Protein AF-A0A9E2H509-F1 (afdb_monomer_lite)

Structure (mmCIF, N/CA/C/O backbone):
data_AF-A0A9E2H509-F1
#
_entry.id   AF-A0A9E2H509-F1
#
loop_
_atom_site.group_PDB
_atom_site.id
_atom_site.type_symbol
_atom_site.label_atom_id
_atom_site.label_alt_id
_atom_site.label_comp_id
_atom_site.label_asym_id
_atom_site.label_entity_id
_atom_site.label_seq_id
_atom_site.pdbx_PDB_ins_code
_atom_site.Cartn_x
_atom_site.Cartn_y
_atom_site.Cartn_z
_atom_site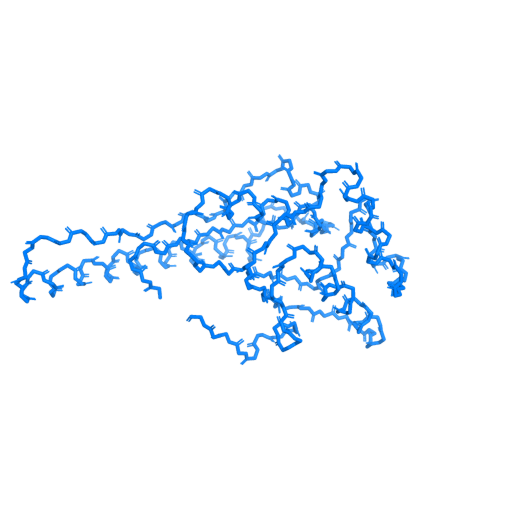.occupancy
_atom_site.B_iso_or_equiv
_atom_site.auth_seq_id
_atom_site.auth_comp_id
_atom_site.auth_asym_id
_atom_site.auth_atom_id
_atom_site.pdbx_PDB_model_num
ATOM 1 N N . MET A 1 1 ? -13.750 9.483 13.396 1.00 67.19 1 MET A N 1
ATOM 2 C CA . MET A 1 1 ? -13.335 8.273 14.132 1.00 67.19 1 MET A CA 1
ATOM 3 C C . MET A 1 1 ? -14.404 7.934 15.138 1.00 67.19 1 MET A C 1
ATOM 5 O O . MET A 1 1 ? -14.918 8.841 15.785 1.00 67.19 1 MET A O 1
ATOM 9 N N . HIS A 1 2 ? -14.763 6.662 15.217 1.00 68.19 2 HIS A N 1
ATOM 10 C CA . HIS A 1 2 ? -15.852 6.144 16.030 1.00 68.19 2 HIS A CA 1
ATOM 11 C C . HIS A 1 2 ? -15.326 5.148 17.076 1.00 68.19 2 HIS A C 1
ATOM 13 O O . HIS A 1 2 ? -14.258 4.560 16.896 1.00 68.19 2 HIS A O 1
ATOM 19 N N . PRO A 1 3 ? -16.076 4.924 18.167 1.00 70.31 3 PRO A N 1
ATOM 20 C CA . PRO A 1 3 ? -15.809 3.831 19.098 1.00 70.31 3 PRO A CA 1
ATOM 21 C C . PRO A 1 3 ? -15.630 2.487 18.375 1.00 70.31 3 PRO A C 1
ATOM 23 O O . PRO A 1 3 ? -16.463 2.117 17.547 1.00 70.31 3 PRO A O 1
ATOM 26 N N . GLY A 1 4 ? -14.570 1.745 18.702 1.00 76.38 4 GLY A N 1
ATOM 27 C CA . GLY A 1 4 ? -14.231 0.471 18.059 1.00 76.38 4 GLY A CA 1
ATOM 28 C C . GLY A 1 4 ? -13.429 0.570 16.756 1.00 76.38 4 GLY A C 1
ATOM 29 O O . GLY A 1 4 ? -13.066 -0.478 16.212 1.00 76.38 4 GLY A O 1
ATOM 30 N N . ASP A 1 5 ? -13.145 1.778 16.253 1.00 83.25 5 ASP A N 1
ATOM 31 C CA . ASP A 1 5 ? -12.182 1.962 15.162 1.00 83.25 5 ASP A CA 1
ATOM 32 C C . ASP A 1 5 ? -10.783 1.497 15.608 1.00 83.25 5 ASP A C 1
ATOM 34 O O . ASP A 1 5 ? -10.455 1.477 16.798 1.00 83.25 5 ASP A O 1
ATOM 38 N N . VAL A 1 6 ? -9.947 1.134 14.640 1.00 86.56 6 VAL A N 1
ATOM 39 C CA . VAL A 1 6 ? -8.545 0.783 14.869 1.00 86.56 6 VAL A CA 1
ATOM 40 C C . VAL A 1 6 ? -7.686 1.531 13.861 1.00 86.56 6 VAL A C 1
ATOM 42 O O . VAL A 1 6 ? -8.016 1.565 12.675 1.00 86.56 6 VAL A O 1
ATOM 45 N N . ILE A 1 7 ? -6.594 2.125 14.335 1.00 85.62 7 ILE A N 1
ATOM 46 C CA . ILE A 1 7 ? -5.542 2.695 13.499 1.00 85.62 7 ILE A CA 1
ATOM 47 C C . ILE A 1 7 ? -4.254 1.939 13.773 1.00 85.62 7 ILE A C 1
ATOM 49 O O . ILE A 1 7 ? -3.757 1.932 14.896 1.00 85.62 7 ILE A O 1
ATOM 53 N N . GLU A 1 8 ? -3.703 1.395 12.698 1.00 87.44 8 GLU A N 1
ATOM 54 C CA . GLU A 1 8 ? -2.372 0.816 12.645 1.00 87.44 8 GLU A CA 1
ATOM 55 C C . GLU A 1 8 ? -1.543 1.599 11.628 1.00 87.44 8 GLU A C 1
ATOM 57 O O . GLU A 1 8 ? -2.045 1.938 10.551 1.00 87.44 8 GLU A O 1
ATOM 62 N N . ALA A 1 9 ? -0.279 1.876 11.938 1.00 84.50 9 ALA A N 1
ATOM 63 C CA . ALA A 1 9 ? 0.650 2.440 10.960 1.00 84.50 9 ALA A CA 1
ATOM 64 C C . ALA A 1 9 ? 2.015 1.768 11.047 1.00 84.50 9 ALA A C 1
ATOM 66 O O . ALA A 1 9 ? 2.533 1.530 12.134 1.00 84.50 9 ALA A O 1
ATOM 67 N N . ALA A 1 10 ? 2.620 1.521 9.890 1.00 84.31 10 ALA A N 1
ATOM 68 C CA . ALA A 1 10 ? 3.955 0.958 9.764 1.00 84.31 10 ALA A CA 1
ATOM 69 C C . ALA A 1 10 ? 4.748 1.717 8.699 1.00 84.31 10 ALA A C 1
ATOM 71 O O . ALA A 1 10 ? 4.182 2.283 7.760 1.00 84.31 10 ALA A O 1
ATOM 72 N N . LEU A 1 11 ? 6.071 1.700 8.838 1.00 86.12 11 LEU A N 1
ATOM 73 C CA . LEU A 1 11 ? 6.982 2.246 7.841 1.00 86.12 11 LEU A CA 1
ATOM 74 C C . LEU A 1 11 ? 7.143 1.302 6.643 1.00 86.12 11 LEU A C 1
ATOM 76 O O . LEU A 1 11 ? 7.253 0.089 6.803 1.00 86.12 11 LEU A O 1
ATOM 80 N N . ILE A 1 12 ? 7.233 1.880 5.443 1.00 88.38 12 ILE A N 1
ATOM 81 C CA . ILE A 1 12 ? 7.667 1.168 4.235 1.00 88.38 12 ILE A CA 1
ATOM 82 C C . ILE A 1 12 ? 9.184 1.308 4.145 1.00 88.38 12 ILE A C 1
ATOM 84 O O . ILE A 1 12 ? 9.690 2.419 3.992 1.00 88.38 12 ILE A O 1
ATOM 88 N N . THR A 1 13 ? 9.909 0.197 4.250 1.00 87.62 13 THR A N 1
ATOM 89 C CA . THR A 1 13 ? 11.380 0.179 4.270 1.00 87.62 13 THR A CA 1
ATOM 90 C C . THR A 1 13 ? 11.930 -0.795 3.234 1.00 87.62 13 THR A C 1
ATOM 92 O O . THR A 1 13 ? 11.184 -1.460 2.511 1.00 87.62 13 THR A O 1
ATOM 95 N N . GLU A 1 14 ? 13.253 -0.928 3.180 1.00 85.12 14 GLU A N 1
ATOM 96 C CA . GLU A 1 14 ? 13.940 -1.952 2.393 1.00 85.12 14 GLU A CA 1
ATOM 97 C C . GLU A 1 14 ? 13.704 -3.393 2.897 1.00 85.12 14 GLU A C 1
ATOM 99 O O . GLU A 1 14 ? 14.200 -4.341 2.292 1.00 85.12 14 GLU A O 1
ATOM 104 N N . LYS A 1 15 ? 13.016 -3.557 4.036 1.00 83.56 15 LYS A N 1
ATOM 105 C CA . LYS A 1 15 ? 12.807 -4.826 4.748 1.00 83.56 15 LYS A CA 1
ATOM 106 C C . LYS A 1 15 ? 11.451 -4.870 5.468 1.00 83.56 15 LYS A C 1
ATOM 108 O O . LYS A 1 15 ? 11.338 -5.470 6.541 1.00 83.56 15 LYS A O 1
ATOM 113 N N . SER A 1 16 ? 10.418 -4.266 4.874 1.00 80.56 16 SER A N 1
ATOM 114 C CA . SER A 1 16 ? 9.089 -4.084 5.487 1.00 80.56 16 SER A CA 1
ATOM 115 C C . SER A 1 16 ? 8.514 -5.360 6.124 1.00 80.56 16 SER A C 1
ATOM 117 O O . SER A 1 16 ? 7.874 -5.298 7.168 1.00 80.56 16 SER A O 1
ATOM 119 N N . LEU A 1 17 ? 8.766 -6.536 5.533 1.00 78.88 17 LEU A N 1
ATOM 120 C CA . LEU A 1 17 ? 8.256 -7.813 6.047 1.00 78.88 17 LEU A CA 1
ATOM 121 C C . LEU A 1 17 ? 8.982 -8.320 7.305 1.00 78.88 17 LEU A C 1
ATOM 123 O O . LEU A 1 17 ? 8.355 -8.947 8.160 1.00 78.88 17 LEU A O 1
ATOM 127 N N . SER A 1 18 ? 10.302 -8.120 7.389 1.00 78.19 18 SER A N 1
ATOM 128 C CA . SER A 1 18 ? 11.142 -8.647 8.477 1.00 78.19 18 SER A CA 1
ATOM 129 C C . SER A 1 18 ? 11.339 -7.658 9.620 1.00 78.19 18 SER A C 1
ATOM 131 O O . SER A 1 18 ? 11.631 -8.072 10.736 1.00 78.19 18 SER A O 1
ATOM 133 N N . GLU A 1 19 ? 11.190 -6.365 9.346 1.00 70.88 19 GLU A N 1
ATOM 134 C CA . GLU A 1 19 ? 11.340 -5.281 10.320 1.00 70.88 19 GLU A CA 1
ATOM 135 C C . GLU A 1 19 ? 9.975 -4.739 10.752 1.00 70.88 19 GLU A C 1
ATOM 137 O O . GLU A 1 19 ? 9.834 -3.535 10.936 1.00 70.88 19 GLU A O 1
ATOM 142 N N . LEU A 1 20 ? 8.957 -5.604 10.858 1.00 66.25 20 LEU A N 1
ATOM 143 C CA . LEU A 1 20 ? 7.605 -5.186 11.219 1.00 66.25 20 LEU A CA 1
ATOM 144 C C . LEU A 1 20 ? 7.620 -4.415 12.547 1.00 66.25 20 LEU A C 1
ATOM 146 O O . LEU A 1 20 ? 7.684 -5.007 13.621 1.00 66.25 20 LEU A O 1
ATOM 150 N N . GLU A 1 21 ? 7.536 -3.094 12.443 1.00 68.50 21 GLU A N 1
ATOM 151 C CA . GLU A 1 21 ? 7.448 -2.167 13.560 1.00 68.50 21 GLU A CA 1
ATOM 152 C C . GLU A 1 21 ? 6.177 -1.346 13.345 1.00 68.50 21 GLU A C 1
ATOM 154 O O . GLU A 1 21 ? 6.150 -0.387 12.563 1.00 68.50 21 GLU A O 1
ATOM 159 N N . LEU A 1 22 ? 5.090 -1.784 13.991 1.00 70.62 22 LEU A N 1
ATOM 160 C CA . LEU A 1 22 ? 3.867 -0.997 14.075 1.00 70.62 22 LEU A CA 1
ATOM 161 C C . LEU A 1 22 ? 4.212 0.244 14.892 1.00 70.62 22 LEU A C 1
ATOM 163 O O . LEU A 1 22 ? 4.443 0.199 16.096 1.00 70.62 22 LEU A O 1
ATOM 167 N N . SER A 1 23 ? 4.359 1.359 14.189 1.00 63.00 23 SER A N 1
ATOM 168 C CA . SER A 1 23 ? 4.719 2.638 14.787 1.00 63.00 23 SER A CA 1
ATOM 169 C C . SER A 1 23 ? 3.539 3.193 15.580 1.00 63.00 23 SER A C 1
ATOM 171 O O . SER A 1 23 ? 3.717 3.863 16.593 1.00 63.00 23 SER A O 1
ATOM 173 N N . ILE A 1 24 ? 2.325 2.893 15.124 1.00 66.94 24 ILE A N 1
ATOM 174 C CA . ILE A 1 24 ? 1.074 3.318 15.730 1.00 66.94 24 ILE A CA 1
ATOM 175 C C . ILE A 1 24 ? 0.208 2.084 15.913 1.00 66.94 24 ILE A C 1
ATOM 177 O O . ILE A 1 24 ? -0.078 1.428 14.920 1.00 66.94 24 ILE A O 1
ATOM 181 N N . GLU A 1 25 ? -0.265 1.874 17.138 1.00 73.81 25 GLU A N 1
ATOM 182 C CA . GLU A 1 25 ? -1.316 0.915 17.480 1.00 73.81 25 GLU A CA 1
ATOM 183 C C . GLU A 1 25 ? -2.369 1.662 18.314 1.00 73.81 25 GLU A C 1
ATOM 185 O O . GLU A 1 25 ? -2.106 2.137 19.430 1.00 73.81 25 GLU A O 1
ATOM 190 N N . CYS A 1 26 ? -3.564 1.853 17.763 1.00 71.69 26 CYS A N 1
ATOM 191 C CA . CYS A 1 26 ? -4.632 2.572 18.445 1.00 71.69 26 CYS A CA 1
ATOM 192 C C . CYS A 1 26 ? -5.979 1.897 18.220 1.00 71.69 26 CYS A C 1
ATOM 194 O O . CYS A 1 26 ? -6.562 2.021 17.151 1.00 71.69 26 CYS A O 1
ATOM 196 N N . GLU A 1 27 ? -6.515 1.269 19.264 1.00 75.56 27 GLU A N 1
ATOM 197 C CA . GLU A 1 27 ? -7.889 0.770 19.299 1.00 75.56 27 GLU A CA 1
ATOM 198 C C . GLU A 1 27 ? -8.775 1.719 20.117 1.00 75.56 27 GLU A C 1
ATOM 200 O O . GLU A 1 27 ? -8.468 2.063 21.266 1.00 75.56 27 GLU A O 1
ATOM 205 N N . PHE A 1 28 ? -9.880 2.160 19.519 1.00 71.69 28 PHE A N 1
ATOM 206 C CA . PHE A 1 28 ? -10.867 3.000 20.187 1.00 71.69 28 PHE A CA 1
ATOM 207 C C . PHE A 1 28 ? -11.806 2.132 21.036 1.00 71.69 28 PHE A C 1
ATOM 209 O O . PHE A 1 28 ? -12.312 1.119 20.553 1.00 71.69 28 PHE A O 1
ATOM 216 N N . PRO A 1 29 ? -12.101 2.515 22.291 1.00 67.56 29 PRO A N 1
ATOM 217 C CA . PRO A 1 29 ? -12.905 1.690 23.188 1.00 67.56 29 PRO A CA 1
ATOM 218 C C . PRO A 1 29 ? -14.319 1.473 22.634 1.00 67.56 29 PRO A C 1
ATOM 220 O O . PRO A 1 29 ? -14.965 2.412 22.177 1.00 67.56 29 PRO A O 1
ATOM 223 N N . VAL A 1 30 ? -14.825 0.237 22.708 1.00 67.31 30 VAL A N 1
ATOM 224 C CA . VAL A 1 30 ? -16.201 -0.096 22.304 1.00 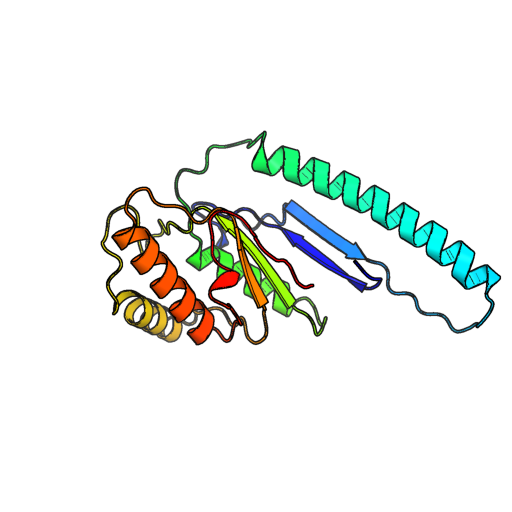67.31 30 VAL A CA 1
ATOM 225 C C . VAL A 1 30 ? -17.171 0.217 23.440 1.00 67.31 30 VAL A C 1
ATOM 227 O O . VAL A 1 30 ? -17.049 -0.315 24.546 1.00 67.31 30 VAL A O 1
ATOM 230 N N . ILE A 1 31 ? -18.189 1.025 23.152 1.00 61.69 31 ILE A N 1
ATOM 231 C CA . ILE A 1 31 ? -19.252 1.339 24.110 1.00 61.69 31 ILE A CA 1
ATOM 232 C C . ILE A 1 31 ? -20.228 0.163 24.174 1.00 61.69 31 ILE A C 1
ATOM 234 O O . ILE A 1 31 ? -20.932 -0.126 23.210 1.00 61.69 31 ILE A O 1
ATOM 238 N N . LYS A 1 32 ? -20.291 -0.520 25.319 1.00 57.12 32 LYS A N 1
ATOM 239 C CA . LYS A 1 32 ? -21.304 -1.548 25.602 1.00 57.12 32 LYS A CA 1
ATOM 240 C C . LYS A 1 32 ? -22.281 -1.004 26.643 1.00 57.12 32 LYS A C 1
ATOM 242 O O . LYS A 1 32 ? -22.101 -1.248 27.832 1.00 57.12 32 LYS A O 1
ATOM 247 N N . THR A 1 33 ? -23.293 -0.240 26.242 1.00 56.62 33 THR A N 1
ATOM 248 C CA . THR A 1 33 ? -24.320 0.229 27.188 1.00 56.62 33 THR A CA 1
ATOM 249 C C . THR A 1 33 ? -25.451 -0.791 27.341 1.00 56.62 33 THR A C 1
ATOM 251 O O . THR A 1 33 ? -25.933 -1.372 26.372 1.00 56.62 33 THR A O 1
ATOM 254 N N . LYS A 1 34 ? -25.881 -1.007 28.593 1.00 53.62 34 LYS A N 1
ATOM 255 C CA . LYS A 1 34 ? -27.141 -1.686 28.962 1.00 53.62 34 LYS A CA 1
ATOM 256 C C . LYS A 1 34 ? -28.177 -0.727 29.573 1.00 53.62 34 LYS A C 1
ATOM 258 O O . LYS A 1 34 ? -29.255 -1.166 29.954 1.00 53.62 34 LYS A O 1
ATOM 263 N N . THR A 1 35 ? -27.871 0.563 29.686 1.00 53.03 35 THR A N 1
ATOM 264 C CA . THR A 1 35 ? -28.697 1.539 30.411 1.00 53.03 35 THR A CA 1
ATOM 265 C C . THR A 1 35 ? -28.800 2.844 29.629 1.00 53.03 35 THR A C 1
ATOM 267 O O . THR A 1 35 ? -27.819 3.575 29.521 1.00 53.03 35 THR A O 1
ATOM 270 N N . ASN A 1 36 ? -30.000 3.117 29.109 1.00 52.00 36 ASN A N 1
ATOM 271 C CA . ASN A 1 36 ? -30.384 4.358 28.433 1.00 52.00 36 ASN A CA 1
ATOM 272 C C . ASN A 1 36 ? -30.593 5.471 29.466 1.00 52.00 36 ASN A C 1
ATOM 274 O O . ASN A 1 36 ? -31.701 5.665 29.964 1.00 52.00 36 ASN A O 1
ATOM 278 N N . THR A 1 37 ? -29.540 6.196 29.832 1.00 60.97 37 THR A N 1
ATOM 279 C CA . THR A 1 37 ? -29.701 7.476 30.536 1.00 60.97 37 THR A CA 1
ATOM 280 C C . THR A 1 37 ? -28.870 8.533 29.822 1.00 60.97 37 THR A C 1
ATOM 282 O O . THR A 1 37 ? -27.650 8.409 29.755 1.00 60.97 37 THR A O 1
ATOM 285 N N . GLU A 1 38 ? -29.513 9.592 29.323 1.00 63.78 38 GLU A N 1
ATOM 286 C CA . GLU A 1 38 ? -28.874 10.675 28.548 1.00 63.78 38 GLU A CA 1
ATOM 287 C C . GLU A 1 38 ? -27.668 11.306 29.272 1.00 63.78 38 GLU A C 1
ATOM 289 O O . GLU A 1 38 ? -26.665 11.669 28.659 1.00 63.78 38 GLU A O 1
ATOM 294 N N . LEU A 1 39 ? -27.721 11.391 30.606 1.00 61.88 39 LEU A N 1
ATOM 295 C CA . LEU A 1 39 ? -26.613 11.869 31.444 1.00 61.88 39 LEU A CA 1
ATOM 296 C C . LEU A 1 39 ? -25.384 10.950 31.396 1.00 61.88 39 LEU A C 1
ATOM 298 O O . LEU A 1 39 ? -24.255 11.440 31.421 1.00 61.88 39 LEU A O 1
ATOM 302 N N . PHE A 1 40 ? -25.590 9.633 31.318 1.00 62.81 40 PHE A N 1
ATOM 303 C CA . PHE A 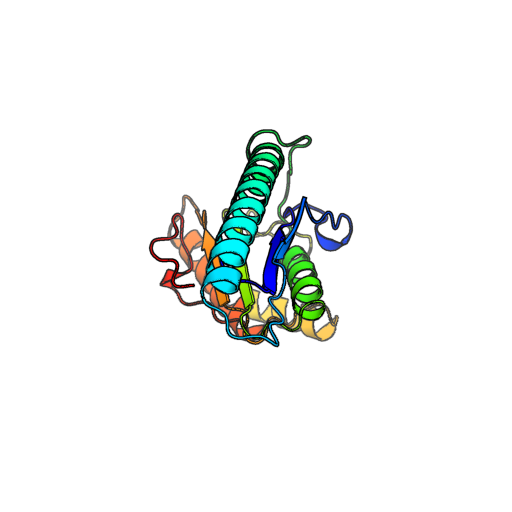1 40 ? -24.507 8.662 31.159 1.00 62.81 40 PHE A CA 1
ATOM 304 C C . PHE A 1 40 ? -23.896 8.752 29.761 1.00 62.81 40 PHE A C 1
ATOM 306 O O . PHE A 1 40 ? -22.674 8.762 29.636 1.00 62.81 40 PHE A O 1
ATOM 313 N N . GLU A 1 41 ? -24.729 8.889 28.729 1.00 64.44 41 GLU A N 1
ATOM 314 C CA . GLU A 1 41 ? -24.276 9.040 27.343 1.00 64.44 41 GLU A CA 1
ATOM 315 C C . GLU A 1 41 ? -23.427 10.301 27.156 1.00 64.44 41 GLU A C 1
ATOM 317 O O . GLU A 1 41 ? -22.355 10.237 26.554 1.00 64.44 41 GLU A O 1
ATOM 322 N N . LYS A 1 42 ? -23.842 11.432 27.744 1.00 70.69 42 LYS A N 1
ATOM 323 C CA . LYS A 1 42 ? -23.085 12.689 27.676 1.00 70.69 42 LYS A CA 1
ATOM 324 C C . LYS A 1 42 ? -21.721 12.588 28.363 1.00 70.69 42 LYS A C 1
ATOM 326 O O . LYS A 1 42 ? -20.706 12.936 27.765 1.00 70.69 42 LYS A O 1
ATOM 331 N N . LYS A 1 43 ? -21.680 12.064 29.592 1.00 67.38 43 LYS A N 1
ATOM 332 C CA . LYS A 1 43 ? -20.435 11.933 30.370 1.00 67.38 43 LYS A CA 1
ATOM 333 C C . LYS A 1 43 ? -19.462 10.932 29.735 1.00 67.38 43 LYS A C 1
ATOM 335 O O . LYS A 1 43 ? -18.249 11.121 29.783 1.00 67.38 43 LYS A O 1
ATOM 340 N N . PHE A 1 44 ? -19.996 9.882 29.110 1.00 64.75 44 PHE A N 1
ATOM 341 C CA . PHE A 1 44 ? -19.208 8.899 28.372 1.00 64.75 44 PHE A CA 1
ATOM 342 C C . PHE A 1 44 ? -18.650 9.481 27.069 1.00 64.75 44 PHE A C 1
ATOM 344 O O . PHE A 1 44 ? -17.493 9.230 26.733 1.00 64.75 44 PHE A O 1
ATOM 351 N N . LYS A 1 45 ? -19.444 10.283 26.351 1.00 67.88 45 LYS A N 1
ATOM 352 C CA . LYS A 1 45 ? -18.989 11.002 25.158 1.00 67.88 45 LYS A CA 1
ATOM 353 C C . LYS A 1 45 ? -17.840 11.951 25.493 1.00 67.88 45 LYS A C 1
ATOM 355 O O . LYS A 1 45 ? -16.808 11.879 24.847 1.00 67.88 45 LYS A O 1
ATOM 360 N N . GLU A 1 46 ? -17.957 12.723 26.572 1.00 72.44 46 GLU A N 1
ATOM 361 C CA . GLU A 1 46 ? -16.884 13.608 27.052 1.00 72.44 46 GLU A CA 1
ATOM 362 C C . GLU A 1 46 ? -15.595 12.836 27.407 1.00 72.44 46 GLU A C 1
ATOM 364 O O . GLU A 1 46 ? -14.499 13.247 27.022 1.00 72.44 46 GLU A O 1
ATOM 369 N N . GLN A 1 47 ? -15.702 11.685 28.086 1.00 67.81 47 GLN A N 1
ATOM 370 C CA . GLN A 1 47 ? -14.542 10.820 28.350 1.00 67.81 47 GLN A CA 1
ATOM 371 C C . GLN A 1 47 ? -13.949 10.220 27.069 1.00 67.81 47 GLN A C 1
ATOM 373 O O . GLN A 1 47 ? -12.729 10.145 26.936 1.00 67.81 47 GLN A O 1
ATOM 378 N N . SER A 1 48 ? -14.794 9.810 26.124 1.00 63.84 48 SER A N 1
ATOM 379 C CA . SER A 1 48 ? -14.358 9.239 24.846 1.00 63.84 48 SER A CA 1
ATOM 380 C C . SER A 1 48 ? -13.662 10.278 23.977 1.00 63.84 48 SER A C 1
ATOM 382 O O . SER A 1 48 ? -12.612 9.981 23.419 1.00 63.84 48 SER A O 1
ATOM 384 N N . ASP A 1 49 ? -14.192 11.500 23.923 1.00 71.06 49 ASP A N 1
ATOM 385 C CA . ASP A 1 49 ? -13.601 12.632 23.207 1.00 71.06 49 ASP A CA 1
ATOM 386 C C . ASP A 1 49 ? -12.252 13.026 23.834 1.00 71.06 49 ASP A C 1
ATOM 388 O O . ASP A 1 49 ? -11.287 13.313 23.127 1.00 71.06 49 ASP A O 1
ATOM 392 N N . SER A 1 50 ? -12.134 12.966 25.166 1.00 72.56 50 SER A N 1
ATOM 393 C CA . SER A 1 50 ? -10.859 13.187 25.858 1.00 72.56 50 SER A CA 1
ATOM 394 C C . SER A 1 50 ? -9.823 12.102 25.535 1.00 72.56 50 SER A C 1
ATOM 396 O O . SER A 1 50 ? -8.678 12.435 25.225 1.00 72.56 50 SER A O 1
ATOM 398 N N . ILE A 1 51 ? -10.213 10.821 25.549 1.00 69.62 51 ILE A N 1
ATOM 399 C CA . ILE A 1 51 ? -9.336 9.704 25.156 1.00 69.62 51 ILE A CA 1
ATOM 400 C C . ILE A 1 51 ? -8.939 9.827 23.679 1.00 69.62 51 ILE A C 1
ATOM 402 O O . ILE A 1 51 ? -7.773 9.623 23.342 1.00 69.62 51 ILE A O 1
ATOM 406 N N . LEU A 1 52 ? -9.888 10.190 22.812 1.00 68.69 52 LEU A N 1
ATOM 407 C CA . LEU A 1 52 ? -9.669 10.428 21.388 1.00 68.69 52 LEU A CA 1
ATOM 408 C C . LEU A 1 52 ? -8.618 11.519 21.171 1.00 68.69 52 LEU A C 1
ATOM 410 O O . LEU A 1 52 ? -7.676 11.286 20.422 1.00 68.69 52 LEU A O 1
ATOM 414 N N . ASN A 1 53 ? -8.725 12.656 21.861 1.00 73.44 53 ASN A N 1
ATOM 415 C CA . ASN A 1 53 ? -7.755 13.747 21.741 1.00 73.44 53 ASN A CA 1
ATOM 416 C C . ASN A 1 53 ? -6.352 13.330 22.208 1.00 73.44 53 ASN A C 1
ATOM 418 O O . ASN A 1 53 ? -5.388 13.534 21.480 1.00 73.44 53 ASN A O 1
ATOM 422 N N . ILE A 1 54 ? -6.234 12.646 23.355 1.00 74.25 54 ILE A N 1
ATOM 423 C CA . ILE A 1 54 ? -4.939 12.138 23.852 1.00 74.25 54 ILE A CA 1
ATOM 424 C C . ILE A 1 54 ? -4.309 11.158 22.851 1.00 74.25 54 ILE A C 1
ATOM 426 O O . ILE A 1 54 ? -3.094 11.169 22.620 1.00 74.25 54 ILE A O 1
ATOM 430 N N . LYS A 1 55 ? -5.129 10.289 22.251 1.00 70.19 55 LYS A N 1
ATOM 431 C CA . LYS A 1 55 ? -4.667 9.345 21.233 1.00 70.19 55 LYS A CA 1
ATOM 432 C C . LYS A 1 55 ? -4.268 10.065 19.948 1.00 70.19 55 LYS A C 1
ATOM 434 O O . LYS A 1 55 ? -3.213 9.736 19.424 1.00 70.19 55 LYS A O 1
ATOM 439 N N . ILE A 1 56 ? -5.020 11.067 19.488 1.00 73.25 56 ILE A N 1
ATOM 440 C CA . ILE A 1 56 ? -4.642 11.918 18.345 1.00 73.25 56 ILE A CA 1
ATOM 441 C C . ILE A 1 56 ? -3.299 12.608 18.596 1.00 73.25 56 ILE A C 1
ATOM 443 O O . ILE A 1 56 ? -2.427 12.548 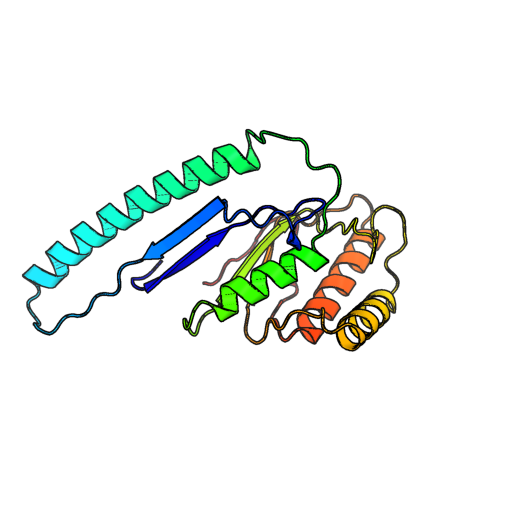17.735 1.00 73.25 56 ILE A O 1
ATOM 447 N N . ASP A 1 57 ? -3.080 13.184 19.775 1.00 77.94 57 ASP A N 1
ATOM 448 C CA . ASP A 1 57 ? -1.801 13.823 20.104 1.00 77.94 57 ASP A CA 1
ATOM 449 C C . ASP A 1 57 ? -0.647 12.811 20.077 1.00 77.94 57 ASP A C 1
ATOM 451 O O . ASP A 1 57 ? 0.425 13.080 19.533 1.00 77.94 57 ASP A O 1
ATOM 455 N N . SER A 1 58 ? -0.886 11.599 20.588 1.00 71.75 58 SER A N 1
ATOM 456 C CA . SER A 1 58 ? 0.085 10.500 20.522 1.00 71.75 58 SER A CA 1
ATOM 457 C C . SER A 1 58 ? 0.372 10.079 19.073 1.00 71.75 58 SER A C 1
ATOM 459 O O . SER A 1 58 ? 1.532 9.873 18.717 1.00 71.75 58 SER A O 1
ATOM 461 N N . LEU A 1 59 ? -0.660 10.003 18.222 1.00 71.69 59 LEU A N 1
ATOM 462 C CA . LEU A 1 59 ? -0.524 9.733 16.786 1.00 71.69 59 LEU A CA 1
ATOM 463 C C . LEU A 1 59 ? 0.328 10.800 16.100 1.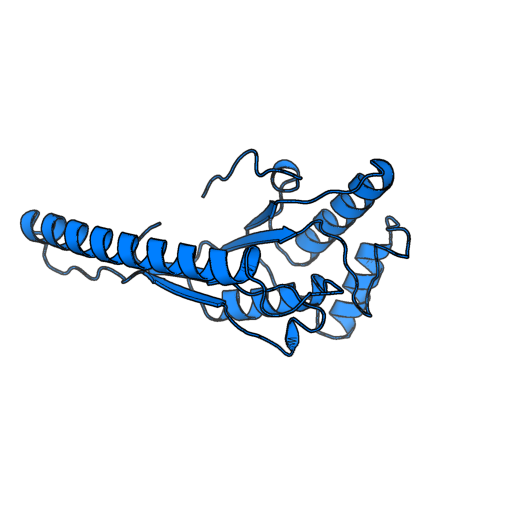00 71.69 59 LEU A C 1
ATOM 465 O O . LEU A 1 59 ? 1.204 10.459 15.309 1.00 71.69 59 LEU A O 1
ATOM 469 N N . LEU A 1 60 ? 0.102 12.077 16.418 1.00 76.19 60 LEU A N 1
ATOM 470 C CA . LEU A 1 60 ? 0.859 13.194 15.856 1.00 76.19 60 LEU A CA 1
ATOM 471 C C . LEU A 1 60 ? 2.331 13.147 16.270 1.00 76.19 60 LEU A C 1
ATOM 473 O O . LEU A 1 60 ? 3.197 13.369 15.429 1.00 76.19 60 LEU A O 1
ATOM 477 N N . ILE A 1 61 ? 2.629 12.807 17.527 1.00 76.56 61 ILE A N 1
ATOM 478 C CA . ILE A 1 61 ? 4.011 12.645 18.006 1.00 76.56 61 ILE A CA 1
ATOM 479 C C . ILE A 1 61 ? 4.711 11.509 17.260 1.00 76.56 61 ILE A C 1
ATOM 481 O O . ILE A 1 61 ? 5.853 11.669 16.819 1.00 76.56 61 ILE A O 1
ATOM 485 N N . VAL A 1 62 ? 4.039 10.366 17.099 1.00 69.50 62 VAL A N 1
ATOM 486 C CA . VAL A 1 62 ? 4.617 9.249 16.353 1.00 69.50 62 VAL A CA 1
ATOM 487 C C . VAL A 1 62 ? 4.826 9.639 14.897 1.00 69.50 62 VAL A C 1
ATOM 489 O O . VAL A 1 62 ? 5.938 9.485 14.397 1.00 69.50 62 VAL A O 1
ATOM 492 N N . ALA A 1 63 ? 3.807 10.194 14.240 1.00 71.12 63 ALA A N 1
ATOM 493 C CA . ALA A 1 63 ? 3.907 10.660 12.864 1.00 71.12 63 ALA A CA 1
ATOM 494 C C . ALA A 1 63 ? 5.061 11.661 12.696 1.00 71.12 63 ALA A C 1
ATOM 496 O O . ALA A 1 63 ? 5.834 11.529 11.752 1.00 71.12 63 ALA A O 1
ATOM 497 N N . ASP A 1 64 ? 5.253 12.591 13.639 1.00 75.75 64 ASP A N 1
ATOM 498 C CA . ASP A 1 64 ? 6.376 13.535 13.621 1.00 75.75 64 ASP A CA 1
ATOM 499 C C . ASP A 1 64 ? 7.730 12.825 13.736 1.00 75.75 64 ASP A C 1
ATOM 501 O O . ASP A 1 64 ? 8.657 13.079 12.961 1.00 75.75 64 ASP A O 1
ATOM 505 N N . SER A 1 65 ? 7.836 11.873 14.665 1.00 70.12 65 SER A N 1
ATOM 506 C CA . SER A 1 65 ? 9.064 11.102 14.877 1.00 70.12 65 SER A CA 1
ATOM 507 C C . SER A 1 65 ? 9.426 10.214 13.681 1.00 70.12 65 SER A C 1
ATOM 509 O O . SER A 1 65 ? 10.602 10.028 13.373 1.00 70.12 65 SER A O 1
ATOM 511 N N . VAL A 1 66 ? 8.414 9.698 12.986 1.00 68.50 66 VAL A N 1
ATOM 512 C CA . VAL A 1 66 ? 8.551 8.762 11.872 1.00 68.50 66 VAL A CA 1
ATOM 513 C C . VAL A 1 66 ? 8.815 9.504 10.560 1.00 68.50 66 VAL A C 1
ATOM 515 O O . VAL A 1 66 ? 9.716 9.120 9.816 1.00 68.50 66 VAL A O 1
ATOM 518 N N . LEU A 1 67 ? 8.065 10.576 10.284 1.00 68.19 67 LEU A N 1
ATOM 519 C CA . LEU A 1 67 ? 8.114 11.302 9.011 1.00 68.19 67 LEU A CA 1
ATOM 520 C C . LEU A 1 67 ? 9.180 12.402 8.990 1.00 68.19 67 LEU A C 1
ATOM 522 O O . LEU A 1 67 ? 9.866 12.564 7.982 1.00 68.19 67 LEU A O 1
ATOM 526 N N . PHE A 1 68 ? 9.331 13.160 10.081 1.00 69.44 68 PHE A N 1
ATOM 527 C CA . PHE A 1 68 ? 10.172 14.365 10.100 1.00 69.44 68 PHE A CA 1
ATOM 528 C C . PHE A 1 68 ? 11.483 14.192 10.872 1.00 69.44 68 PHE A C 1
ATOM 530 O O . PHE A 1 68 ? 12.440 14.925 10.616 1.00 69.44 68 PHE A O 1
ATOM 537 N N . LYS A 1 69 ? 11.571 13.209 11.779 1.00 71.44 69 LYS A N 1
ATOM 538 C CA . LYS A 1 69 ? 12.800 12.891 12.536 1.00 71.44 69 LYS A CA 1
ATOM 539 C C . LYS A 1 69 ? 13.251 11.434 12.358 1.00 71.44 69 LYS A C 1
ATOM 541 O O . LYS A 1 69 ? 13.521 10.756 13.355 1.00 71.44 69 LYS A O 1
ATOM 546 N N . PRO A 1 70 ? 13.369 10.932 11.115 1.00 68.50 70 PRO A N 1
ATOM 547 C CA . PRO A 1 70 ? 13.677 9.529 10.900 1.00 68.50 70 PRO A CA 1
ATOM 548 C C . PRO A 1 70 ? 15.046 9.181 11.501 1.00 68.50 70 PRO A C 1
ATOM 550 O O . PRO A 1 70 ? 16.070 9.771 11.154 1.00 68.50 70 PRO A O 1
ATOM 553 N N . LYS A 1 71 ? 15.075 8.185 12.399 1.00 69.75 71 LYS A N 1
ATOM 554 C CA . LYS A 1 71 ? 16.311 7.703 13.052 1.00 69.75 71 LYS A CA 1
ATOM 555 C C . LYS A 1 71 ? 17.315 7.101 12.064 1.00 69.75 71 LYS A C 1
ATOM 557 O O . LYS A 1 71 ? 18.499 6.998 12.375 1.00 69.75 71 LYS A O 1
ATOM 562 N N . ARG A 1 72 ? 16.845 6.683 10.885 1.00 74.81 72 ARG A N 1
ATOM 563 C CA . ARG A 1 72 ? 17.662 6.159 9.787 1.00 74.81 72 ARG A CA 1
ATOM 564 C C . ARG A 1 72 ? 17.127 6.632 8.444 1.00 74.81 72 ARG A C 1
ATOM 566 O O . ARG A 1 72 ? 15.932 6.861 8.289 1.00 74.81 72 ARG A O 1
ATOM 573 N N . LYS A 1 73 ? 18.011 6.706 7.453 1.00 74.75 73 LYS A N 1
ATOM 574 C CA . LYS A 1 73 ? 17.630 6.969 6.067 1.00 74.75 73 LYS A CA 1
ATOM 575 C C . LYS A 1 73 ? 17.179 5.667 5.403 1.00 74.75 73 LYS A C 1
ATOM 577 O O . LYS A 1 73 ? 17.981 4.745 5.284 1.00 74.75 73 LYS A O 1
ATOM 582 N N . ILE A 1 74 ? 15.930 5.619 4.952 1.00 77.56 74 ILE A N 1
ATOM 583 C CA . ILE A 1 74 ? 15.407 4.533 4.115 1.00 77.56 74 ILE A CA 1
ATOM 584 C C . ILE A 1 74 ? 15.912 4.780 2.692 1.00 77.56 74 ILE A C 1
ATOM 586 O O . ILE A 1 74 ? 15.712 5.860 2.136 1.00 77.56 74 ILE A O 1
ATOM 590 N N . LEU A 1 75 ? 16.653 3.819 2.140 1.00 78.81 75 LEU A N 1
ATOM 591 C CA . LEU A 1 75 ? 17.309 3.971 0.833 1.00 78.81 75 LEU A CA 1
ATOM 592 C C . LEU A 1 75 ? 16.530 3.331 -0.314 1.00 78.81 75 LEU A C 1
ATOM 594 O O . LEU A 1 75 ? 16.834 3.628 -1.466 1.00 78.81 75 LEU A O 1
ATOM 598 N N . ARG A 1 76 ? 15.606 2.419 -0.000 1.00 85.44 76 ARG A N 1
ATOM 599 C CA . ARG A 1 76 ? 14.756 1.705 -0.956 1.00 85.44 76 ARG A CA 1
ATOM 600 C C . ARG A 1 76 ? 13.409 1.420 -0.317 1.00 85.44 76 ARG A C 1
ATOM 602 O O . ARG A 1 76 ? 13.336 1.164 0.882 1.00 85.44 76 ARG A O 1
ATOM 609 N N . THR A 1 77 ? 12.373 1.417 -1.134 1.00 88.50 77 THR A N 1
ATOM 610 C CA . THR A 1 77 ? 10.986 1.203 -0.729 1.00 88.50 77 THR A CA 1
ATOM 611 C C . THR A 1 77 ? 10.489 -0.136 -1.261 1.00 88.50 77 THR A C 1
ATOM 613 O O . THR A 1 77 ? 10.296 -0.304 -2.464 1.00 88.50 77 THR A O 1
ATOM 616 N N . GLU A 1 78 ? 10.273 -1.105 -0.369 1.00 92.81 78 GLU A N 1
ATOM 617 C CA . GLU A 1 78 ? 9.564 -2.342 -0.708 1.00 92.81 78 GLU A CA 1
ATOM 618 C C . GLU A 1 78 ? 8.077 -2.214 -0.343 1.00 92.81 78 GLU A C 1
ATOM 620 O O . GLU A 1 78 ? 7.629 -2.627 0.733 1.00 92.81 78 GLU A O 1
ATOM 625 N N . ILE A 1 79 ? 7.302 -1.611 -1.244 1.00 95.19 79 ILE A N 1
ATOM 626 C CA . ILE A 1 79 ? 5.850 -1.439 -1.122 1.00 95.19 79 ILE A CA 1
ATOM 627 C C . ILE A 1 79 ? 5.162 -2.800 -1.279 1.00 95.19 79 ILE A C 1
ATOM 629 O O . ILE A 1 79 ? 4.254 -3.129 -0.524 1.00 95.19 79 ILE A O 1
ATOM 633 N N . LEU A 1 80 ? 5.618 -3.654 -2.203 1.00 94.88 80 LEU A N 1
ATOM 634 C CA . LEU A 1 80 ? 5.018 -4.984 -2.390 1.00 94.88 80 LEU A CA 1
ATOM 635 C C . LEU A 1 80 ? 5.044 -5.830 -1.104 1.00 94.88 80 LEU A C 1
ATOM 637 O O . LEU A 1 80 ? 4.068 -6.518 -0.798 1.00 94.88 80 LEU A O 1
ATOM 641 N N . SER A 1 81 ? 6.141 -5.775 -0.341 1.00 92.19 81 SER A N 1
ATOM 642 C CA . SER A 1 81 ? 6.269 -6.525 0.912 1.00 92.19 81 SER A CA 1
ATOM 643 C C . SER A 1 81 ? 5.528 -5.854 2.076 1.00 92.19 81 SER A C 1
ATOM 645 O O . SER A 1 81 ? 4.992 -6.557 2.935 1.00 92.19 81 SER A O 1
ATOM 647 N N . SER A 1 82 ? 5.384 -4.522 2.079 1.00 93.19 82 SER A N 1
ATOM 648 C CA . SER A 1 82 ? 4.554 -3.819 3.070 1.00 93.19 82 SER A CA 1
ATOM 649 C C . SER A 1 82 ? 3.056 -4.117 2.912 1.00 93.19 82 SER A C 1
ATOM 651 O O . SER A 1 82 ? 2.320 -4.144 3.897 1.00 93.19 82 SER A O 1
ATOM 653 N N . LEU A 1 83 ? 2.587 -4.456 1.708 1.00 95.62 83 LEU A N 1
ATOM 654 C CA . LEU A 1 83 ? 1.196 -4.880 1.508 1.00 95.62 83 LEU A CA 1
ATOM 655 C C . LEU A 1 83 ? 0.877 -6.238 2.159 1.00 95.62 83 LEU A C 1
ATOM 657 O O . LEU A 1 83 ? -0.256 -6.460 2.582 1.00 95.62 83 LEU A O 1
ATOM 661 N N . GLN A 1 84 ? 1.866 -7.123 2.321 1.00 93.75 84 GLN A N 1
ATOM 662 C CA . GLN A 1 84 ? 1.697 -8.357 3.108 1.00 93.75 84 GLN A CA 1
ATOM 663 C C . GLN A 1 84 ? 1.580 -8.061 4.606 1.00 93.75 84 GLN A C 1
ATOM 665 O O . GLN A 1 84 ? 0.865 -8.750 5.332 1.00 93.75 84 GLN A O 1
ATOM 670 N N . VAL A 1 85 ? 2.260 -7.018 5.087 1.00 92.19 85 VAL A N 1
ATOM 671 C CA . VAL A 1 85 ? 2.067 -6.519 6.453 1.00 92.19 85 VAL A CA 1
ATOM 672 C C . VAL A 1 85 ? 0.642 -5.994 6.626 1.00 92.19 85 VAL A C 1
ATOM 674 O O . VAL A 1 85 ? -0.027 -6.370 7.589 1.00 92.19 85 VAL A O 1
ATOM 677 N N . ALA A 1 86 ? 0.154 -5.195 5.674 1.00 94.00 86 ALA A N 1
ATOM 678 C CA . ALA A 1 86 ? -1.211 -4.678 5.701 1.00 94.00 86 ALA A CA 1
ATOM 679 C C . ALA A 1 86 ? -2.255 -5.809 5.738 1.00 94.00 86 ALA A C 1
ATOM 681 O O . ALA A 1 86 ? -3.186 -5.755 6.538 1.00 94.00 86 ALA A O 1
ATOM 682 N N . GLU A 1 87 ? -2.078 -6.873 4.946 1.00 95.06 87 GLU A N 1
ATOM 683 C CA . GLU A 1 87 ? -2.934 -8.066 5.014 1.00 95.06 87 GLU A CA 1
ATOM 684 C C . GLU A 1 87 ? -2.979 -8.664 6.432 1.00 95.06 87 GLU A C 1
ATOM 686 O O . GLU A 1 87 ? -4.065 -8.951 6.943 1.00 95.06 87 GLU A O 1
ATOM 691 N N . ARG A 1 88 ? -1.821 -8.843 7.087 1.00 92.69 88 ARG A N 1
ATOM 692 C CA . ARG A 1 88 ? -1.757 -9.389 8.456 1.00 92.69 88 ARG A CA 1
ATOM 693 C C . ARG A 1 88 ? -2.533 -8.516 9.434 1.00 92.69 88 ARG A C 1
ATOM 695 O O . ARG A 1 88 ? -3.331 -9.045 10.203 1.00 92.69 88 ARG A O 1
ATOM 702 N N . VAL A 1 89 ? -2.354 -7.198 9.352 1.00 91.81 89 VAL A N 1
ATOM 703 C CA . VAL A 1 89 ? -3.109 -6.226 10.152 1.00 91.81 89 VAL A CA 1
ATOM 704 C C . VAL A 1 89 ? -4.612 -6.391 9.915 1.00 91.81 89 VAL A C 1
ATOM 706 O O . VAL A 1 89 ? -5.366 -6.647 10.850 1.00 91.81 89 VAL A O 1
ATOM 709 N N . PHE A 1 90 ? -5.069 -6.351 8.663 1.00 94.06 90 PHE A N 1
ATOM 710 C CA . PHE A 1 90 ? -6.496 -6.463 8.345 1.00 94.06 90 PHE A CA 1
ATOM 711 C C . PHE A 1 90 ? -7.118 -7.825 8.671 1.00 94.06 90 PHE A C 1
ATOM 713 O O . PHE A 1 90 ? -8.349 -7.913 8.749 1.00 94.06 90 PHE A O 1
ATOM 720 N N . LYS A 1 91 ? -6.314 -8.883 8.823 1.00 92.88 91 LYS A N 1
ATOM 721 C CA . LYS A 1 91 ? -6.762 -10.206 9.289 1.00 92.88 91 LYS A CA 1
ATOM 722 C C . LYS A 1 91 ? -6.875 -10.286 10.814 1.00 92.88 91 LYS A C 1
ATOM 724 O O . LYS A 1 91 ? -7.708 -11.049 11.300 1.00 92.88 91 LYS A O 1
ATOM 729 N N . SER A 1 92 ? -6.102 -9.492 11.555 1.00 91.50 92 SER A N 1
ATOM 730 C CA . SER A 1 92 ? -6.185 -9.402 13.023 1.00 91.50 92 SER A CA 1
ATOM 731 C C . SER A 1 92 ? -7.464 -8.716 13.512 1.00 91.50 92 SER A C 1
ATOM 733 O O . SER A 1 92 ? -7.921 -8.970 14.625 1.00 91.50 92 SER A O 1
ATOM 735 N N . PHE A 1 93 ? -8.077 -7.890 12.663 1.00 89.56 93 PHE A N 1
ATOM 736 C CA . PHE A 1 93 ? -9.220 -7.045 12.999 1.00 89.56 93 PHE A CA 1
ATOM 737 C C . PHE A 1 93 ? -10.500 -7.487 12.271 1.00 89.56 93 PHE A C 1
ATOM 739 O O . PHE A 1 93 ? -10.488 -7.858 11.095 1.00 89.56 93 PHE A O 1
ATOM 746 N N . LYS A 1 94 ? -11.635 -7.470 12.983 1.00 86.69 94 LYS A N 1
ATOM 747 C CA . LYS A 1 94 ? -12.944 -7.946 12.480 1.00 86.69 94 LYS A CA 1
ATOM 748 C C . LYS A 1 94 ? -13.855 -6.822 11.984 1.00 86.69 94 LYS A C 1
ATOM 750 O O . LYS A 1 94 ? -14.991 -7.085 11.593 1.00 86.69 94 LYS A O 1
ATOM 755 N N . GLN A 1 95 ? -13.376 -5.583 12.024 1.00 87.31 95 GLN A N 1
ATOM 756 C CA . GLN A 1 95 ? -14.106 -4.404 11.588 1.00 87.31 95 GLN A CA 1
ATOM 757 C C . GLN A 1 95 ? -14.509 -4.576 10.110 1.00 87.31 95 GLN A C 1
ATOM 759 O O . GLN A 1 95 ? -13.678 -4.968 9.284 1.00 87.31 95 GLN A O 1
ATOM 764 N N . PRO A 1 96 ? -15.782 -4.309 9.759 1.00 87.75 96 PRO A N 1
ATOM 765 C CA . PRO A 1 96 ? -16.274 -4.518 8.399 1.00 87.75 96 PRO A CA 1
ATOM 766 C C . PRO A 1 96 ? -15.682 -3.506 7.413 1.00 87.75 96 PRO A C 1
ATOM 768 O O . PRO A 1 96 ? -15.503 -3.822 6.240 1.00 87.75 96 PRO A O 1
ATOM 771 N N . ARG A 1 97 ? -15.366 -2.297 7.890 1.00 92.62 97 ARG A N 1
ATOM 772 C CA . ARG A 1 97 ? -14.732 -1.248 7.098 1.00 92.62 97 ARG A CA 1
ATOM 773 C C . ARG A 1 97 ? -13.217 -1.338 7.238 1.00 92.62 97 ARG A C 1
ATOM 775 O O . ARG A 1 97 ? -12.706 -1.318 8.355 1.00 92.62 97 ARG A O 1
ATOM 782 N N . LYS A 1 98 ? -12.516 -1.408 6.106 1.00 95.38 98 LYS A N 1
ATOM 783 C CA . LYS A 1 98 ? -11.056 -1.522 6.036 1.00 95.38 98 LYS A CA 1
ATOM 784 C C . LYS A 1 98 ? -10.513 -0.487 5.063 1.00 95.38 98 LYS A C 1
ATOM 786 O O . LYS A 1 98 ? -10.894 -0.484 3.894 1.00 95.38 98 LYS A O 1
ATOM 791 N N . VAL A 1 99 ? -9.634 0.379 5.551 1.00 95.88 99 VAL A N 1
ATOM 792 C CA . VAL A 1 99 ? -9.048 1.474 4.773 1.00 95.88 99 VAL A CA 1
ATOM 793 C C . VAL A 1 99 ? -7.536 1.392 4.882 1.00 95.88 99 VAL A C 1
ATOM 795 O O . VAL A 1 99 ? -7.003 1.338 5.986 1.00 95.88 99 VAL A O 1
ATOM 798 N N . LEU A 1 100 ? -6.853 1.389 3.741 1.00 96.31 100 LEU A N 1
ATOM 799 C CA . LEU A 1 100 ? -5.400 1.471 3.649 1.00 96.31 100 LEU A CA 1
ATOM 800 C C . LEU A 1 100 ? -5.019 2.817 3.037 1.00 96.31 100 LEU A C 1
ATOM 802 O O . LEU A 1 100 ? -5.394 3.109 1.903 1.00 96.31 100 LEU A O 1
ATOM 806 N N . VAL A 1 101 ? -4.248 3.617 3.771 1.00 94.50 101 VAL A N 1
ATOM 807 C CA . VAL A 1 101 ? -3.670 4.866 3.264 1.00 94.50 101 VAL A CA 1
ATOM 808 C C . VAL A 1 101 ? -2.163 4.688 3.139 1.00 94.50 101 VAL A C 1
ATOM 810 O O . VAL A 1 101 ? -1.489 4.362 4.113 1.00 94.50 101 VAL A O 1
ATOM 813 N N . ILE A 1 102 ? -1.640 4.889 1.935 1.00 94.62 102 ILE A N 1
ATOM 814 C CA . ILE A 1 102 ? -0.226 4.731 1.604 1.00 94.62 102 ILE A CA 1
ATOM 815 C C . ILE A 1 102 ? 0.358 6.112 1.330 1.00 94.62 102 ILE A C 1
ATOM 817 O O . ILE A 1 102 ? -0.071 6.800 0.404 1.00 94.62 102 ILE A O 1
ATOM 821 N N . PHE A 1 103 ? 1.360 6.499 2.114 1.00 91.12 103 PHE A N 1
ATOM 822 C CA . PHE A 1 103 ? 2.134 7.718 1.899 1.00 91.12 103 PHE A CA 1
ATOM 823 C C . PHE A 1 103 ? 3.439 7.361 1.190 1.00 91.12 103 PHE A C 1
ATOM 825 O O . PHE A 1 103 ? 4.377 6.870 1.817 1.00 91.12 103 PHE A O 1
ATOM 832 N N . SER A 1 104 ? 3.480 7.535 -0.130 1.00 91.94 104 SER A N 1
ATOM 833 C CA . SER A 1 104 ? 4.622 7.139 -0.959 1.00 91.94 104 SER A CA 1
ATOM 834 C C . SER A 1 104 ? 4.559 7.804 -2.334 1.00 91.94 104 SER A C 1
ATOM 836 O O . SER A 1 104 ? 3.478 8.054 -2.864 1.00 91.94 104 SER A O 1
ATOM 838 N N . ASP A 1 105 ? 5.725 8.011 -2.947 1.00 92.94 105 ASP A N 1
ATOM 839 C CA . ASP A 1 105 ? 5.856 8.335 -4.373 1.00 92.94 105 ASP A CA 1
ATOM 840 C C . ASP A 1 105 ? 5.478 7.164 -5.300 1.00 92.94 105 ASP A C 1
ATOM 842 O O . ASP A 1 105 ? 5.346 7.347 -6.512 1.00 92.94 105 ASP A O 1
ATOM 846 N N . MET A 1 106 ? 5.222 5.990 -4.712 1.00 95.44 106 MET A N 1
ATOM 847 C CA . MET A 1 106 ? 4.829 4.737 -5.349 1.00 95.44 106 MET A CA 1
ATOM 848 C C . MET A 1 106 ? 5.906 4.114 -6.241 1.00 95.44 106 MET A C 1
ATOM 850 O O . MET A 1 106 ? 5.598 3.301 -7.124 1.00 95.44 106 MET A O 1
ATOM 854 N N . ILE A 1 107 ? 7.172 4.459 -5.999 1.00 95.00 107 ILE A N 1
ATOM 855 C CA . ILE A 1 107 ? 8.315 3.829 -6.655 1.00 95.00 107 ILE A CA 1
ATOM 856 C C . ILE A 1 107 ? 8.701 2.570 -5.873 1.00 95.00 107 ILE A C 1
ATOM 858 O O . ILE A 1 107 ? 9.192 2.636 -4.752 1.00 95.00 107 ILE A O 1
ATOM 862 N N . GLU A 1 108 ? 8.468 1.400 -6.468 1.00 95.31 108 GLU A N 1
ATOM 863 C CA . GLU A 1 108 ? 8.907 0.118 -5.909 1.00 95.31 108 GLU A CA 1
ATOM 864 C C . GLU A 1 108 ? 10.399 -0.099 -6.182 1.00 95.31 108 GLU A C 1
ATOM 866 O O . GLU A 1 108 ? 10.849 0.058 -7.321 1.00 95.31 108 GLU A O 1
ATOM 871 N N . GLU A 1 109 ? 11.160 -0.510 -5.167 1.00 94.00 109 GLU A N 1
ATOM 872 C CA . GLU A 1 109 ? 12.596 -0.796 -5.260 1.00 94.00 109 GLU A CA 1
ATOM 873 C C . GLU A 1 109 ? 13.013 -2.105 -4.563 1.00 94.00 109 GLU A C 1
ATOM 875 O O . GLU A 1 109 ? 14.117 -2.210 -4.015 1.00 94.00 109 GLU A O 1
ATOM 880 N N . SER A 1 110 ? 12.160 -3.129 -4.613 1.00 90.62 110 SER A N 1
ATOM 881 C CA . SER A 1 110 ? 12.479 -4.463 -4.094 1.00 90.62 110 SER A CA 1
ATOM 882 C C . SER A 1 110 ? 13.301 -5.317 -5.063 1.00 90.62 110 SER A C 1
ATOM 884 O O . SER A 1 110 ? 13.622 -4.956 -6.200 1.00 90.62 110 SER A O 1
ATOM 886 N N . SER A 1 111 ? 13.640 -6.520 -4.602 1.00 87.31 111 SER A N 1
ATOM 887 C CA . SER A 1 111 ? 14.192 -7.580 -5.453 1.00 87.31 111 SER A CA 1
ATOM 888 C C . SER A 1 111 ? 13.187 -8.137 -6.476 1.00 87.31 111 SER A C 1
ATOM 890 O O . SER A 1 111 ? 13.599 -8.752 -7.461 1.00 87.31 111 SER A O 1
ATOM 892 N N . ILE A 1 112 ? 11.881 -7.935 -6.261 1.00 87.50 112 ILE A N 1
ATOM 893 C CA . ILE A 1 112 ? 10.814 -8.423 -7.146 1.00 87.50 112 ILE A CA 1
ATOM 894 C C . ILE A 1 112 ? 10.636 -7.469 -8.326 1.00 87.50 112 ILE A C 1
ATOM 896 O O . ILE A 1 112 ? 10.525 -7.916 -9.470 1.00 87.50 112 ILE A O 1
ATOM 900 N N . ALA A 1 113 ? 10.632 -6.165 -8.050 1.00 90.69 113 ALA A N 1
ATOM 901 C CA . ALA A 1 113 ? 10.500 -5.125 -9.055 1.00 90.69 113 ALA A CA 1
ATOM 902 C C . ALA A 1 113 ? 11.286 -3.879 -8.652 1.00 90.69 113 ALA A C 1
ATOM 904 O O . ALA A 1 113 ? 11.405 -3.562 -7.476 1.00 90.69 113 ALA A O 1
ATOM 905 N N . ASN A 1 114 ? 11.797 -3.148 -9.641 1.00 92.94 114 ASN A N 1
ATOM 906 C CA . ASN A 1 114 ? 12.458 -1.874 -9.395 1.00 92.94 114 ASN A CA 1
ATOM 907 C C . ASN A 1 114 ? 12.024 -0.848 -10.449 1.00 92.94 114 ASN A C 1
ATOM 909 O O . ASN A 1 114 ? 12.531 -0.852 -11.572 1.00 92.94 114 ASN A O 1
ATOM 913 N N . PHE A 1 115 ? 11.072 0.015 -10.096 1.00 94.19 115 PHE A N 1
ATOM 914 C CA . PHE A 1 115 ? 10.501 1.023 -10.997 1.00 94.19 115 PHE A CA 1
ATOM 915 C C . PHE A 1 115 ? 11.436 2.216 -11.194 1.00 94.19 115 PHE A C 1
ATOM 917 O O . PHE A 1 115 ? 11.323 2.936 -12.187 1.00 94.19 115 PHE A O 1
ATOM 924 N N . ALA A 1 116 ? 12.407 2.413 -10.298 1.00 89.38 116 ALA A N 1
ATOM 925 C CA . ALA A 1 116 ? 13.447 3.415 -10.496 1.00 89.38 116 ALA A CA 1
ATOM 926 C C . ALA A 1 116 ? 14.329 3.063 -11.709 1.00 89.38 116 ALA A C 1
ATOM 928 O O . ALA A 1 116 ? 14.658 3.941 -12.507 1.00 89.38 116 ALA A O 1
ATOM 929 N N . ARG A 1 117 ? 14.651 1.774 -11.891 1.00 87.56 117 ARG A N 1
ATOM 930 C CA . ARG A 1 117 ? 15.622 1.280 -12.887 1.00 87.56 117 ARG A CA 1
ATOM 931 C C . ARG A 1 117 ? 15.010 0.593 -14.106 1.00 87.56 117 ARG A C 1
ATOM 933 O O . ARG A 1 117 ? 15.701 0.455 -15.111 1.00 87.56 117 ARG A O 1
ATOM 940 N N . ARG A 1 118 ? 13.762 0.126 -14.022 1.00 84.62 118 ARG A N 1
ATOM 941 C CA . ARG A 1 118 ? 13.077 -0.611 -15.094 1.00 84.62 118 ARG A CA 1
ATOM 942 C C . ARG A 1 118 ? 11.801 0.111 -15.511 1.00 84.62 118 ARG A C 1
ATOM 944 O O . ARG A 1 118 ? 11.095 0.670 -14.674 1.00 84.62 118 ARG A O 1
ATOM 951 N N . ASP A 1 119 ? 11.493 0.051 -16.801 1.00 84.50 119 ASP A N 1
ATOM 952 C CA . ASP A 1 119 ? 10.213 0.523 -17.316 1.00 84.50 119 ASP A CA 1
ATOM 953 C C . ASP A 1 119 ? 9.061 -0.336 -16.797 1.00 84.50 119 ASP A C 1
ATOM 955 O O . ASP A 1 119 ? 9.112 -1.570 -16.799 1.00 84.50 119 ASP A O 1
ATOM 959 N N . VAL A 1 120 ? 7.992 0.341 -16.390 1.00 89.44 120 VAL A N 1
ATOM 960 C CA . VAL A 1 120 ? 6.746 -0.296 -15.976 1.00 89.44 120 VAL A CA 1
ATOM 961 C C . VAL A 1 120 ? 5.908 -0.539 -17.229 1.00 89.44 120 VAL A C 1
ATOM 963 O O . VAL A 1 120 ? 5.174 0.330 -17.704 1.00 89.44 120 VAL A O 1
ATOM 966 N N . SER A 1 121 ? 6.093 -1.712 -17.835 1.00 84.31 121 SER A N 1
ATOM 967 C CA . SER A 1 121 ? 5.288 -2.158 -18.974 1.00 84.31 121 SER A CA 1
ATOM 968 C C . SER A 1 121 ? 3.883 -2.567 -18.525 1.00 84.31 121 SER A C 1
ATOM 970 O O . SER A 1 121 ? 3.648 -2.873 -17.357 1.00 84.31 121 SER A O 1
ATOM 972 N N . GLY A 1 122 ? 2.943 -2.627 -19.474 1.00 77.44 122 GLY A N 1
ATOM 973 C CA . GLY A 1 122 ? 1.579 -3.087 -19.192 1.00 77.44 122 GLY A CA 1
ATOM 974 C C . GLY A 1 122 ? 1.507 -4.526 -18.664 1.00 77.44 122 GLY A C 1
ATOM 975 O O . GLY A 1 122 ? 0.627 -4.818 -17.867 1.00 77.44 122 GLY A O 1
ATOM 976 N N . SER A 1 123 ? 2.453 -5.396 -19.044 1.00 87.56 123 SER A N 1
ATOM 977 C CA . SER A 1 123 ? 2.505 -6.801 -18.605 1.00 87.56 123 SER A CA 1
ATOM 978 C C . SER A 1 123 ? 3.131 -7.007 -17.223 1.00 87.56 123 SER A C 1
ATOM 980 O O . SER A 1 123 ? 2.977 -8.076 -16.637 1.00 87.56 123 SER A O 1
ATOM 982 N N . LEU A 1 124 ? 3.851 -6.009 -16.691 1.00 90.12 124 LEU A N 1
ATOM 983 C CA . LEU A 1 124 ? 4.655 -6.183 -15.480 1.00 90.12 124 LEU A CA 1
ATOM 984 C C . LEU A 1 124 ? 3.796 -6.531 -14.258 1.00 90.12 124 LEU A C 1
ATOM 986 O O . LEU A 1 124 ? 4.214 -7.333 -13.425 1.00 90.12 124 LEU A O 1
ATOM 990 N N . ALA A 1 125 ? 2.601 -5.942 -14.156 1.00 90.00 125 ALA A N 1
ATOM 991 C CA . ALA A 1 125 ? 1.649 -6.262 -13.096 1.00 90.00 125 ALA A CA 1
ATOM 992 C C . ALA A 1 125 ? 1.281 -7.746 -13.132 1.00 90.00 125 ALA A C 1
ATOM 994 O O . ALA A 1 125 ? 1.471 -8.440 -12.137 1.00 90.00 125 ALA A O 1
ATOM 995 N N . ASP A 1 126 ? 0.853 -8.250 -14.288 1.00 92.12 126 ASP A N 1
ATOM 996 C CA . ASP A 1 126 ? 0.408 -9.635 -14.442 1.00 92.12 126 ASP A CA 1
ATOM 997 C C . ASP A 1 126 ? 1.544 -10.634 -14.168 1.00 92.12 126 ASP A C 1
ATOM 999 O O . ASP A 1 126 ? 1.331 -11.655 -13.511 1.00 92.12 126 ASP A O 1
ATOM 1003 N N . GLU A 1 127 ? 2.769 -10.321 -14.607 1.00 93.44 127 GLU A N 1
ATOM 1004 C CA . GLU A 1 127 ? 3.974 -11.112 -14.321 1.00 93.44 127 GLU A CA 1
ATOM 1005 C C . GLU A 1 127 ? 4.251 -11.210 -12.811 1.00 93.44 127 GLU A C 1
ATOM 1007 O O . GLU A 1 127 ? 4.471 -12.307 -12.284 1.00 93.44 127 GLU A O 1
ATOM 1012 N N . ILE A 1 128 ? 4.217 -10.075 -12.103 1.00 94.12 128 ILE A N 1
ATOM 1013 C CA . ILE A 1 128 ? 4.453 -10.020 -10.653 1.00 94.12 128 ILE A CA 1
ATOM 1014 C C . ILE A 1 128 ? 3.331 -10.733 -9.901 1.00 94.12 128 ILE A C 1
ATOM 1016 O O . ILE A 1 128 ? 3.620 -11.566 -9.041 1.00 94.12 128 ILE A O 1
ATOM 1020 N N . ILE A 1 129 ? 2.073 -10.460 -10.254 1.00 93.56 129 ILE A N 1
ATOM 1021 C CA . ILE A 1 129 ? 0.895 -11.088 -9.647 1.00 93.56 129 ILE A CA 1
ATOM 1022 C C . ILE A 1 129 ? 0.976 -12.603 -9.810 1.00 93.56 129 ILE A C 1
ATOM 1024 O O . ILE A 1 129 ? 0.797 -13.333 -8.837 1.00 93.56 129 ILE A O 1
ATOM 1028 N N . LYS A 1 130 ? 1.277 -13.097 -11.018 1.00 94.19 130 LYS A N 1
ATOM 1029 C CA . LYS A 1 130 ? 1.430 -14.533 -11.276 1.00 94.19 130 LYS A CA 1
ATOM 1030 C C . LYS A 1 130 ? 2.512 -15.137 -10.382 1.00 94.19 130 LYS A C 1
ATOM 1032 O O . LYS A 1 130 ? 2.244 -16.109 -9.680 1.00 94.19 130 LYS A O 1
ATOM 1037 N N . LYS A 1 131 ? 3.697 -14.522 -10.346 1.00 94.19 131 LYS A N 1
ATOM 1038 C CA . LYS A 1 131 ? 4.814 -14.992 -9.518 1.00 94.19 131 LYS A CA 1
ATOM 1039 C C . LYS A 1 131 ? 4.465 -14.986 -8.028 1.00 94.19 131 LYS A C 1
ATOM 1041 O O . LYS A 1 131 ? 4.834 -15.909 -7.309 1.00 94.19 131 LYS A O 1
ATOM 1046 N N . GLN A 1 132 ? 3.770 -13.966 -7.535 1.00 94.31 132 GLN A N 1
ATOM 1047 C CA . GLN A 1 132 ? 3.356 -13.908 -6.134 1.00 94.31 132 GLN A CA 1
ATOM 1048 C C . GLN A 1 132 ? 2.263 -14.929 -5.808 1.00 94.31 132 GLN A C 1
ATOM 1050 O O . GLN A 1 132 ? 2.317 -15.537 -4.743 1.00 94.31 132 GLN A O 1
ATOM 1055 N N . LYS A 1 133 ? 1.317 -15.189 -6.722 1.00 93.19 133 LYS A N 1
ATOM 1056 C CA . LYS A 1 133 ? 0.326 -16.270 -6.568 1.00 93.19 133 LYS A CA 1
ATOM 1057 C C . LYS A 1 133 ? 1.001 -17.634 -6.464 1.00 93.19 133 LYS A C 1
ATOM 1059 O O . LYS A 1 133 ? 0.693 -18.387 -5.548 1.00 93.19 133 LYS A O 1
ATOM 1064 N N . GLU A 1 134 ? 1.942 -17.926 -7.361 1.00 94.19 134 GLU A N 1
ATOM 1065 C CA . GLU A 1 134 ? 2.700 -19.187 -7.366 1.00 94.19 134 GLU A CA 1
ATOM 1066 C C . GLU A 1 134 ? 3.505 -19.385 -6.074 1.00 94.19 134 GLU A C 1
ATOM 1068 O O . GLU A 1 134 ? 3.593 -20.498 -5.565 1.00 94.19 134 GLU A O 1
ATOM 1073 N N . ASN A 1 135 ? 4.045 -18.300 -5.513 1.00 92.38 135 ASN A N 1
ATOM 1074 C CA . ASN A 1 135 ? 4.824 -18.336 -4.275 1.00 92.38 135 ASN A CA 1
ATOM 1075 C C . ASN A 1 135 ? 3.980 -18.169 -2.997 1.00 92.38 135 ASN A C 1
ATOM 1077 O O . ASN A 1 135 ? 4.547 -18.162 -1.906 1.00 92.38 135 ASN A O 1
ATOM 1081 N N . GLY A 1 136 ? 2.658 -17.994 -3.101 1.00 91.44 136 GLY A N 1
ATOM 1082 C CA . GLY A 1 136 ? 1.784 -17.743 -1.947 1.00 91.44 136 GLY A CA 1
ATOM 1083 C C . GLY A 1 136 ? 2.053 -16.415 -1.225 1.00 91.44 136 GLY A C 1
ATOM 1084 O O . GLY A 1 136 ? 1.810 -16.310 -0.027 1.00 91.44 136 GLY A O 1
ATOM 1085 N N . THR A 1 137 ? 2.585 -15.415 -1.931 1.00 91.56 137 THR A N 1
ATOM 1086 C CA . THR A 1 137 ? 2.984 -14.103 -1.385 1.00 91.56 137 THR A CA 1
ATOM 1087 C C . THR A 1 137 ? 2.139 -12.935 -1.899 1.00 91.56 137 THR A C 1
ATOM 1089 O O . THR A 1 137 ? 2.451 -11.779 -1.603 1.00 91.56 137 THR A O 1
ATOM 1092 N N . LEU A 1 138 ? 1.085 -13.213 -2.675 1.00 95.06 138 LEU A N 1
ATOM 1093 C CA . LEU A 1 138 ? 0.113 -12.204 -3.097 1.00 95.06 138 LEU A CA 1
ATOM 1094 C C . LEU A 1 138 ? -0.822 -11.889 -1.911 1.00 95.06 138 LEU A C 1
ATOM 1096 O O . LEU A 1 138 ? -1.500 -12.812 -1.455 1.00 95.06 138 LEU A O 1
ATOM 1100 N N . PRO A 1 139 ? -0.867 -10.644 -1.403 1.00 96.00 139 PRO A N 1
ATOM 1101 C CA . PRO A 1 139 ? -1.683 -10.314 -0.238 1.00 96.00 139 PRO A CA 1
ATOM 1102 C C . PRO A 1 139 ? -3.189 -10.341 -0.542 1.00 96.00 139 PRO A C 1
ATOM 1104 O O . PRO A 1 139 ? -3.649 -9.808 -1.547 1.00 96.00 139 PRO A O 1
ATOM 1107 N N . ASP A 1 140 ? -3.993 -10.897 0.363 1.00 96.19 140 ASP A N 1
ATOM 1108 C CA . ASP A 1 140 ? -5.452 -10.766 0.302 1.00 96.19 140 ASP A CA 1
ATOM 1109 C C . ASP A 1 140 ? -5.901 -9.428 0.910 1.00 96.19 140 ASP A C 1
ATOM 1111 O O . ASP A 1 140 ? -5.924 -9.247 2.130 1.00 96.19 140 ASP A O 1
ATOM 1115 N N . LEU A 1 141 ? -6.274 -8.483 0.045 1.00 96.94 141 LEU A N 1
ATOM 1116 C CA . LEU A 1 141 ? -6.783 -7.162 0.420 1.00 96.94 141 LEU A CA 1
ATOM 1117 C C . LEU A 1 141 ? -8.273 -7.016 0.082 1.00 96.94 141 LEU A C 1
ATOM 1119 O O . LEU A 1 141 ? -8.760 -5.905 -0.150 1.00 96.94 141 LEU A O 1
ATOM 1123 N N . LYS A 1 142 ? -9.019 -8.128 0.055 1.00 96.19 142 LYS A N 1
ATOM 1124 C CA . LYS A 1 142 ? -10.436 -8.126 -0.305 1.00 96.19 142 LYS A CA 1
ATOM 1125 C C . LYS A 1 142 ? -11.249 -7.137 0.532 1.00 96.19 142 LYS A C 1
ATOM 1127 O O . LYS A 1 142 ? -11.334 -7.247 1.756 1.00 96.19 142 LYS A O 1
ATOM 1132 N N . GLY A 1 143 ? -11.906 -6.203 -0.156 1.00 94.38 143 GLY A N 1
ATOM 1133 C CA . GLY A 1 143 ? -12.774 -5.198 0.465 1.00 94.38 143 GLY A CA 1
ATOM 1134 C C . GLY A 1 143 ? -12.028 -4.074 1.190 1.00 94.38 143 GLY A C 1
ATOM 1135 O O . GLY A 1 143 ? -12.670 -3.249 1.837 1.00 94.38 143 GLY A O 1
ATOM 1136 N N . VAL A 1 144 ? -10.697 -4.018 1.082 1.00 97.06 144 VAL A N 1
ATOM 1137 C CA . VAL A 1 144 ? -9.898 -2.895 1.580 1.00 97.06 144 VAL A CA 1
ATOM 1138 C C . VAL A 1 144 ? -9.978 -1.751 0.576 1.00 97.06 144 VAL A C 1
ATOM 1140 O O . VAL A 1 144 ? -9.631 -1.924 -0.594 1.00 97.06 144 VAL A O 1
ATOM 1143 N N . LYS A 1 145 ? -10.412 -0.571 1.022 1.00 97.00 145 LYS A N 1
ATOM 1144 C CA . LYS A 1 145 ? -10.378 0.649 0.210 1.00 97.00 145 LYS A CA 1
ATOM 1145 C C . LYS A 1 145 ? -8.999 1.293 0.316 1.00 97.00 145 LYS A C 1
ATOM 1147 O O . LYS A 1 145 ? -8.512 1.518 1.423 1.00 97.00 145 LYS A O 1
ATOM 1152 N N . VAL A 1 146 ? -8.362 1.552 -0.822 1.00 96.94 146 VAL A N 1
ATOM 1153 C CA . VAL A 1 146 ? -6.971 2.021 -0.876 1.00 96.94 146 VAL A CA 1
ATOM 1154 C C . VAL A 1 146 ? -6.911 3.474 -1.326 1.00 96.94 146 VAL A C 1
ATOM 1156 O O . VAL A 1 146 ? -7.531 3.860 -2.321 1.00 96.94 146 VAL A O 1
ATOM 1159 N N . TYR A 1 147 ? -6.110 4.252 -0.605 1.00 97.00 147 TYR A N 1
ATOM 1160 C CA . TYR A 1 147 ? -5.733 5.617 -0.935 1.00 97.00 147 TYR A CA 1
ATOM 1161 C C . TYR A 1 147 ? -4.218 5.730 -0.995 1.00 97.00 147 TYR A C 1
ATOM 1163 O O . TYR A 1 147 ? -3.508 5.219 -0.133 1.00 97.00 147 TYR A O 1
ATOM 1171 N N . VAL A 1 148 ? -3.727 6.428 -2.006 1.00 95.75 148 VAL A N 1
ATOM 1172 C CA . VAL A 1 148 ? -2.315 6.724 -2.205 1.00 95.75 148 VAL A CA 1
ATOM 1173 C C . VAL A 1 148 ? -2.143 8.233 -2.223 1.00 95.75 148 VAL A C 1
ATOM 1175 O O . VAL A 1 148 ? -2.770 8.936 -3.018 1.00 95.75 148 VAL A O 1
ATOM 1178 N N . VAL A 1 149 ? -1.254 8.707 -1.358 1.00 93.25 149 VAL A N 1
ATOM 1179 C CA . VAL A 1 149 ? -0.913 10.117 -1.191 1.00 93.25 149 VAL A CA 1
ATOM 1180 C C . VAL A 1 149 ? 0.585 10.287 -1.401 1.00 93.25 149 VAL A C 1
ATOM 1182 O O . VAL A 1 149 ? 1.386 9.531 -0.856 1.00 93.25 149 VAL A O 1
ATOM 1185 N N . GLY A 1 150 ? 0.966 11.303 -2.170 1.00 90.81 150 GLY A N 1
ATOM 1186 C CA . GLY A 1 150 ? 2.365 11.595 -2.475 1.00 90.81 150 GLY A CA 1
ATOM 1187 C C . GLY A 1 150 ? 2.883 10.932 -3.748 1.00 90.81 150 GLY A C 1
ATOM 1188 O O . GLY A 1 150 ? 4.047 11.140 -4.078 1.00 90.81 150 GLY A O 1
ATOM 1189 N N . ALA A 1 151 ? 2.039 10.210 -4.498 1.00 93.12 151 ALA A N 1
ATOM 1190 C CA . ALA A 1 151 ? 2.450 9.596 -5.756 1.00 93.12 151 ALA A CA 1
ATOM 1191 C C . ALA A 1 151 ? 2.959 10.665 -6.725 1.00 93.12 151 ALA A C 1
ATOM 1193 O O . ALA A 1 151 ? 2.224 11.584 -7.103 1.00 93.12 151 ALA A O 1
ATOM 1194 N N . ALA A 1 152 ? 4.212 10.535 -7.148 1.00 91.56 152 ALA A N 1
ATOM 1195 C CA . ALA A 1 152 ? 4.876 11.553 -7.942 1.00 91.56 152 ALA A CA 1
ATOM 1196 C C . ALA A 1 152 ? 5.964 10.939 -8.820 1.00 91.56 152 ALA A C 1
ATOM 1198 O O . ALA A 1 152 ? 6.669 10.016 -8.431 1.00 91.56 152 ALA A O 1
ATOM 1199 N N . HIS A 1 153 ? 6.117 11.485 -10.023 1.00 91.81 153 HIS A N 1
ATOM 1200 C CA . HIS A 1 153 ? 7.257 11.212 -10.886 1.00 91.81 153 HIS A CA 1
ATOM 1201 C C . HIS A 1 153 ? 7.434 12.396 -11.846 1.00 91.81 153 HIS A C 1
ATOM 1203 O O . HIS A 1 153 ? 6.444 12.968 -12.303 1.00 91.81 153 HIS A O 1
ATOM 1209 N N . SER A 1 154 ? 8.677 12.779 -12.153 1.00 90.62 154 SER A N 1
ATOM 1210 C CA . SER A 1 154 ? 8.968 13.929 -13.027 1.00 90.62 154 SER A CA 1
ATOM 1211 C C . SER A 1 154 ? 8.522 13.699 -14.476 1.00 90.62 154 SER A C 1
ATOM 1213 O O . SER A 1 154 ? 8.023 14.607 -15.134 1.00 90.62 154 SER A O 1
ATOM 1215 N N . ASP A 1 155 ? 8.661 12.467 -14.966 1.00 92.75 155 ASP A N 1
ATOM 1216 C CA . ASP A 1 155 ? 8.121 12.025 -16.254 1.00 92.75 155 ASP A CA 1
ATOM 1217 C C . ASP A 1 155 ? 6.650 11.584 -16.126 1.00 92.75 155 ASP A C 1
ATOM 1219 O O . ASP A 1 155 ? 6.332 10.621 -15.422 1.00 92.75 155 ASP A O 1
ATOM 1223 N N . THR A 1 156 ? 5.765 12.259 -16.870 1.00 92.81 156 THR A N 1
ATOM 1224 C CA . THR A 1 156 ? 4.317 11.993 -16.927 1.00 92.81 156 THR A CA 1
ATOM 1225 C C . THR A 1 156 ? 3.975 10.625 -17.523 1.00 92.81 156 THR A C 1
ATOM 1227 O O . THR A 1 156 ? 3.017 9.980 -17.088 1.00 92.81 156 THR A O 1
ATOM 1230 N N . LYS A 1 157 ? 4.730 10.146 -18.519 1.00 92.44 157 LYS A N 1
ATOM 1231 C CA . LYS A 1 157 ? 4.505 8.819 -19.108 1.00 92.44 157 LYS A CA 1
ATOM 1232 C C . LYS A 1 157 ? 4.770 7.746 -18.057 1.00 92.44 157 LYS A C 1
ATOM 1234 O O . LYS A 1 157 ? 3.917 6.885 -17.837 1.00 92.44 157 LYS A O 1
ATOM 1239 N N . LYS A 1 158 ? 5.902 7.862 -17.360 1.00 92.81 158 LYS A N 1
ATOM 1240 C CA . LYS A 1 158 ? 6.290 6.942 -16.289 1.00 92.81 158 LYS A CA 1
ATOM 1241 C C . LYS A 1 158 ? 5.337 7.013 -15.092 1.00 92.81 158 LYS A C 1
ATOM 1243 O O . LYS A 1 158 ? 4.910 5.968 -14.612 1.00 92.81 158 LYS A O 1
ATOM 1248 N N . TYR A 1 159 ? 4.890 8.210 -14.697 1.00 94.38 159 TYR A N 1
ATOM 1249 C CA . TYR A 1 159 ? 3.827 8.379 -13.696 1.00 94.38 159 TYR A CA 1
ATOM 1250 C C . TYR A 1 159 ? 2.565 7.575 -14.049 1.00 94.38 159 TYR A C 1
ATOM 1252 O O . TYR A 1 159 ? 2.049 6.818 -13.228 1.00 94.38 159 TYR A O 1
ATOM 1260 N N . ASN A 1 160 ? 2.076 7.703 -15.288 1.00 93.88 160 ASN A N 1
ATOM 1261 C CA . ASN A 1 160 ? 0.871 7.000 -15.729 1.00 93.88 160 ASN A CA 1
ATOM 1262 C C . ASN A 1 160 ? 1.066 5.479 -15.785 1.00 93.88 160 ASN A C 1
ATOM 1264 O O . ASN A 1 160 ? 0.144 4.740 -15.444 1.00 93.88 160 ASN A O 1
ATOM 1268 N N . GLN A 1 161 ? 2.246 5.010 -16.194 1.00 94.81 161 GLN A N 1
ATOM 1269 C CA . GLN A 1 161 ? 2.582 3.585 -16.196 1.00 94.81 161 GLN A CA 1
ATOM 1270 C C . GLN A 1 161 ? 2.576 3.001 -14.779 1.00 94.81 161 GLN A C 1
ATOM 1272 O O . GLN A 1 161 ? 1.939 1.976 -14.550 1.00 94.81 161 GLN A O 1
ATOM 1277 N N . ILE A 1 162 ? 3.206 3.689 -13.824 1.00 96.00 162 ILE A N 1
ATOM 1278 C CA . ILE A 1 162 ? 3.243 3.286 -12.411 1.00 96.00 162 ILE A CA 1
ATOM 1279 C C . ILE A 1 162 ? 1.836 3.305 -11.807 1.00 96.00 162 ILE A C 1
ATOM 1281 O O . ILE A 1 162 ? 1.425 2.336 -11.173 1.00 96.00 162 ILE A O 1
ATOM 1285 N N . ARG A 1 163 ? 1.043 4.352 -12.072 1.00 95.31 163 ARG A N 1
ATOM 1286 C CA . ARG A 1 163 ? -0.360 4.404 -11.638 1.00 95.31 163 ARG A CA 1
ATOM 1287 C C . ARG A 1 163 ? -1.155 3.209 -12.160 1.00 95.31 163 ARG A C 1
ATOM 1289 O O . ARG A 1 163 ? -1.870 2.569 -11.398 1.00 95.31 163 ARG A O 1
ATOM 1296 N N . ASN A 1 164 ? -1.055 2.921 -13.456 1.00 95.12 164 ASN A N 1
ATOM 1297 C CA . ASN A 1 164 ? -1.804 1.827 -14.071 1.00 95.12 164 ASN A CA 1
ATOM 1298 C C . ASN A 1 164 ? -1.359 0.464 -13.532 1.00 95.12 164 ASN A C 1
ATOM 1300 O O . ASN A 1 164 ? -2.205 -0.401 -13.321 1.00 95.12 164 ASN A O 1
ATOM 1304 N N . PHE A 1 165 ? -0.061 0.296 -13.261 1.00 96.19 165 PHE A N 1
ATOM 1305 C CA . PHE A 1 165 ? 0.454 -0.877 -12.565 1.00 96.19 165 PHE A CA 1
ATOM 1306 C C . PHE A 1 165 ? -0.227 -1.056 -11.208 1.00 96.19 165 PHE A C 1
ATOM 1308 O O . PHE A 1 165 ? -0.775 -2.124 -10.954 1.00 96.19 165 PHE A O 1
ATOM 1315 N N . TRP A 1 166 ? -0.242 -0.021 -10.361 1.00 96.75 166 TRP A N 1
ATOM 1316 C CA . TRP A 1 166 ? -0.809 -0.132 -9.015 1.00 96.75 166 TRP A CA 1
ATOM 1317 C C . TRP A 1 166 ? -2.317 -0.357 -9.028 1.00 96.75 166 TRP A C 1
ATOM 1319 O O . TRP A 1 166 ? -2.798 -1.185 -8.263 1.00 96.75 166 TRP A O 1
ATOM 1329 N N . LEU A 1 167 ? -3.053 0.302 -9.927 1.00 95.50 167 LEU A N 1
ATOM 1330 C CA . LEU A 1 167 ? -4.486 0.049 -10.107 1.00 95.50 167 LEU A CA 1
ATOM 1331 C C . LEU A 1 167 ? -4.754 -1.422 -10.453 1.00 95.50 167 LEU A C 1
ATOM 1333 O O . LEU A 1 167 ? -5.558 -2.064 -9.781 1.00 95.50 167 LEU A O 1
ATOM 1337 N N . ASN A 1 168 ? -4.031 -1.966 -11.440 1.00 95.00 168 ASN A N 1
ATOM 1338 C CA . ASN A 1 168 ? -4.168 -3.368 -11.840 1.00 95.00 168 ASN A CA 1
ATOM 1339 C C . ASN A 1 168 ? -3.744 -4.325 -10.709 1.00 95.00 168 ASN A C 1
ATOM 1341 O O . ASN A 1 168 ? -4.409 -5.324 -10.436 1.00 95.00 168 ASN A O 1
ATOM 1345 N N . TYR A 1 169 ? -2.652 -3.998 -10.011 1.00 96.31 169 TYR A N 1
ATOM 1346 C CA . TYR A 1 169 ? -2.175 -4.765 -8.868 1.00 96.31 169 TYR A CA 1
ATOM 1347 C C . TYR A 1 169 ? -3.243 -4.833 -7.772 1.00 96.31 169 TYR A C 1
ATOM 1349 O O . TYR A 1 169 ? -3.662 -5.927 -7.409 1.00 96.31 169 TYR A O 1
ATOM 1357 N N . PHE A 1 170 ? -3.745 -3.700 -7.274 1.00 96.81 170 PHE A N 1
ATOM 1358 C CA . PHE A 1 170 ? -4.744 -3.686 -6.199 1.00 96.81 170 PHE A CA 1
ATOM 1359 C C . PHE A 1 170 ? -6.050 -4.391 -6.584 1.00 96.81 170 PHE A C 1
ATOM 1361 O O . PHE A 1 170 ? -6.578 -5.146 -5.766 1.00 96.81 170 PHE A O 1
ATOM 1368 N N . GLU A 1 171 ? -6.515 -4.234 -7.826 1.00 95.12 171 GLU A N 1
ATOM 1369 C CA . GLU A 1 171 ? -7.688 -4.950 -8.341 1.00 95.12 171 GLU A CA 1
ATOM 1370 C C . GLU A 1 171 ? -7.519 -6.476 -8.219 1.00 95.12 171 GLU A C 1
ATOM 1372 O O . GLU A 1 171 ? -8.392 -7.167 -7.689 1.00 95.12 171 GLU A O 1
ATOM 1377 N N . HIS A 1 172 ? -6.351 -7.008 -8.591 1.00 94.75 172 HIS A N 1
ATOM 1378 C CA . HIS A 1 172 ? -6.050 -8.439 -8.485 1.00 94.75 172 HIS A CA 1
ATOM 1379 C C . HIS A 1 172 ? -5.907 -8.964 -7.049 1.00 94.75 172 HIS A C 1
ATOM 1381 O O . HIS A 1 172 ? -6.017 -10.175 -6.839 1.00 94.75 172 HIS A O 1
ATOM 1387 N N . ASN A 1 173 ? -5.673 -8.079 -6.077 1.00 95.00 173 ASN A N 1
ATOM 1388 C CA . ASN A 1 173 ? -5.641 -8.404 -4.648 1.00 95.00 173 ASN A CA 1
ATOM 1389 C C . ASN A 1 173 ? -7.029 -8.248 -3.983 1.00 95.00 173 ASN A C 1
ATOM 1391 O O . ASN A 1 173 ? -7.157 -8.429 -2.774 1.00 95.00 173 ASN A O 1
ATOM 1395 N N . GLY A 1 174 ? -8.074 -7.898 -4.748 1.00 95.88 174 GLY A N 1
ATOM 1396 C CA . GLY A 1 174 ? -9.436 -7.689 -4.242 1.00 95.88 174 GLY A CA 1
ATOM 1397 C C . GLY A 1 174 ? -9.654 -6.353 -3.523 1.00 95.88 174 GLY A C 1
ATOM 1398 O O . GLY A 1 174 ? -10.718 -6.145 -2.927 1.00 95.88 174 GLY A O 1
ATOM 1399 N N . ALA A 1 175 ? -8.667 -5.457 -3.569 1.00 97.31 175 ALA A N 1
ATOM 1400 C CA . ALA A 1 175 ? -8.781 -4.114 -3.026 1.00 97.31 175 ALA A CA 1
ATOM 1401 C C . ALA A 1 175 ? -9.612 -3.211 -3.947 1.00 97.31 175 ALA A C 1
ATOM 1403 O O . ALA A 1 175 ? -9.697 -3.414 -5.159 1.00 97.31 175 ALA A O 1
ATOM 1404 N N . VAL A 1 176 ? -10.202 -2.173 -3.360 1.00 95.31 176 VAL A N 1
ATOM 1405 C CA . VAL A 1 176 ? -10.964 -1.148 -4.074 1.00 95.31 176 VAL A CA 1
ATOM 1406 C C . VAL A 1 176 ? -10.120 0.119 -4.140 1.00 95.31 176 VAL A C 1
ATOM 1408 O O . VAL A 1 176 ? -9.967 0.827 -3.144 1.00 95.31 176 VAL A O 1
ATOM 1411 N N . MET A 1 177 ? -9.572 0.411 -5.319 1.00 93.56 177 MET A N 1
ATOM 1412 C CA . MET A 1 177 ? -8.815 1.634 -5.573 1.00 93.56 177 MET A CA 1
ATOM 1413 C C . MET A 1 177 ? -9.395 2.385 -6.769 1.00 93.56 177 MET A C 1
ATOM 1415 O O . MET A 1 177 ? -9.197 2.009 -7.922 1.00 93.56 177 MET A O 1
ATOM 1419 N N . GLU A 1 178 ? -10.104 3.477 -6.499 1.00 90.94 178 GLU A N 1
ATOM 1420 C CA . GLU A 1 178 ? -10.596 4.357 -7.556 1.00 90.94 178 GLU A CA 1
ATOM 1421 C C . GLU A 1 178 ? -9.458 5.244 -8.082 1.00 90.94 178 GLU A C 1
ATOM 1423 O O . GLU A 1 178 ? -8.541 5.606 -7.344 1.00 90.94 178 GLU A O 1
ATOM 1428 N N . LYS A 1 179 ? -9.513 5.646 -9.357 1.00 90.19 179 LYS A N 1
ATOM 1429 C CA . LYS A 1 179 ? -8.444 6.453 -9.982 1.00 90.19 179 LYS A CA 1
ATOM 1430 C C . LYS A 1 179 ? -8.176 7.766 -9.239 1.00 90.19 179 LYS A C 1
ATOM 1432 O O . LYS A 1 179 ? -7.029 8.192 -9.171 1.00 90.19 179 LYS A O 1
ATOM 1437 N N . GLN A 1 180 ? -9.216 8.388 -8.685 1.00 90.31 180 GLN A N 1
ATOM 1438 C CA . GLN A 1 180 ? -9.137 9.612 -7.881 1.00 90.31 180 GLN A CA 1
ATOM 1439 C C . GLN A 1 180 ? -8.430 9.428 -6.531 1.00 90.31 180 GLN A C 1
ATOM 1441 O O . GLN A 1 180 ? -7.958 10.408 -5.963 1.00 90.31 180 GLN A O 1
ATOM 1446 N N . ASN A 1 181 ? -8.316 8.191 -6.042 1.00 93.06 181 ASN A N 1
ATOM 1447 C CA . ASN A 1 181 ? -7.636 7.875 -4.788 1.00 93.06 181 ASN A CA 1
ATOM 1448 C C . ASN A 1 181 ? -6.119 7.712 -4.979 1.00 93.06 181 ASN A C 1
ATOM 1450 O O . ASN A 1 181 ? -5.424 7.378 -4.024 1.00 93.06 181 ASN A O 1
ATOM 1454 N N . TYR A 1 182 ? -5.602 7.912 -6.19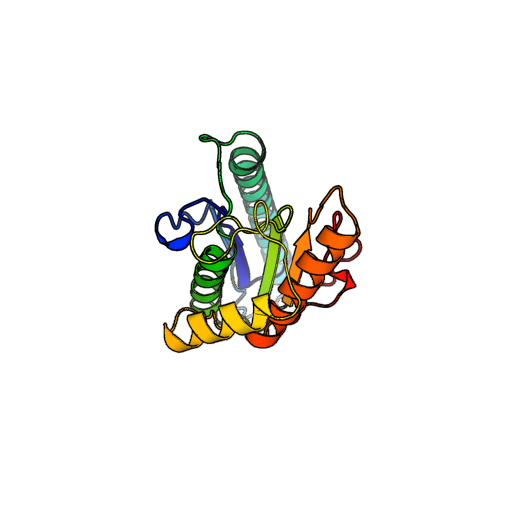8 1.00 94.12 182 TYR A N 1
ATOM 1455 C CA . TYR A 1 182 ? -4.178 7.896 -6.521 1.00 94.12 182 TYR A CA 1
ATOM 1456 C C . TYR A 1 182 ? -3.720 9.291 -6.949 1.00 94.12 182 TYR A C 1
ATOM 1458 O O . TYR A 1 182 ? -4.118 9.781 -8.012 1.00 94.12 182 TYR A O 1
ATOM 1466 N N . GLY A 1 183 ? -2.814 9.905 -6.189 1.00 91.50 183 GLY A N 1
ATOM 1467 C CA . GLY A 1 183 ? -2.194 11.149 -6.631 1.00 91.50 183 GLY A CA 1
ATOM 1468 C C . GLY A 1 183 ? -1.171 11.741 -5.672 1.00 91.50 183 GLY A C 1
ATOM 1469 O O . GLY A 1 183 ? -0.927 11.233 -4.579 1.00 91.50 183 GLY A O 1
ATOM 1470 N N . ALA A 1 184 ? -0.587 12.862 -6.100 1.00 82.25 184 ALA A N 1
ATOM 1471 C CA . ALA A 1 184 ? 0.351 13.637 -5.291 1.00 82.25 184 ALA A CA 1
ATOM 1472 C C . ALA A 1 184 ? -0.313 14.198 -4.024 1.00 82.25 184 ALA A C 1
ATOM 1474 O O . ALA A 1 184 ? 0.302 14.234 -2.963 1.00 82.25 184 ALA A O 1
ATOM 1475 N N . ALA A 1 185 ? -1.584 14.588 -4.126 1.00 83.00 185 ALA A N 1
ATOM 1476 C CA . ALA A 1 185 ? -2.400 15.033 -3.009 1.00 83.00 185 ALA A CA 1
ATOM 1477 C C . ALA A 1 185 ? -3.704 14.239 -2.966 1.00 83.00 185 ALA A C 1
ATOM 1479 O O . ALA A 1 185 ? -4.273 13.896 -4.006 1.00 83.00 185 ALA A O 1
ATOM 1480 N N . LEU A 1 186 ? -4.194 13.996 -1.753 1.00 77.12 186 LEU A N 1
ATOM 1481 C CA . LEU A 1 186 ? -5.502 13.404 -1.544 1.00 77.12 186 LEU A CA 1
ATOM 1482 C C . LEU A 1 186 ? -6.564 14.488 -1.719 1.00 77.12 186 LEU A C 1
ATOM 1484 O O . LEU A 1 186 ? -6.788 15.300 -0.827 1.00 77.12 186 LEU A O 1
ATOM 1488 N N . ILE A 1 187 ? -7.184 14.531 -2.898 1.00 72.50 187 ILE A N 1
ATOM 1489 C CA . ILE A 1 187 ? -8.185 15.559 -3.225 1.00 72.50 187 ILE A CA 1
ATOM 1490 C C . ILE A 1 187 ? -9.480 15.318 -2.437 1.00 72.50 187 ILE A C 1
ATOM 1492 O O . ILE A 1 187 ? -10.177 16.266 -2.079 1.00 72.50 187 ILE A O 1
ATOM 1496 N N . ARG A 1 188 ? -9.799 14.051 -2.154 1.00 75.00 188 ARG A N 1
ATOM 1497 C CA . ARG A 1 188 ? -11.003 13.649 -1.430 1.00 75.00 188 ARG A CA 1
ATOM 1498 C C . ARG A 1 188 ? -10.738 12.394 -0.601 1.00 75.00 188 ARG A C 1
ATOM 1500 O O . ARG A 1 188 ? -10.152 11.440 -1.104 1.00 75.00 188 ARG A O 1
ATOM 1507 N N . PHE A 1 189 ? -11.178 12.409 0.654 1.00 82.50 189 PHE A N 1
ATOM 1508 C CA . PHE A 1 189 ? -11.132 11.270 1.569 1.00 82.50 189 PHE A CA 1
ATOM 1509 C C . PHE A 1 189 ? -12.531 11.070 2.151 1.00 82.50 189 PHE A C 1
ATOM 1511 O O . PHE A 1 189 ? -12.944 11.814 3.037 1.00 82.50 189 PHE A O 1
ATOM 1518 N N . ASP A 1 190 ? -13.282 10.125 1.584 1.00 77.62 190 ASP A N 1
ATOM 1519 C CA . ASP A 1 190 ? -14.662 9.844 1.988 1.00 77.62 190 ASP A CA 1
ATOM 1520 C C . ASP A 1 190 ? -14.686 8.586 2.859 1.00 77.62 190 ASP A C 1
ATOM 1522 O O . ASP A 1 190 ? -14.806 7.473 2.337 1.00 77.62 190 ASP A O 1
ATOM 1526 N N . GLU A 1 191 ? -14.530 8.780 4.171 1.00 79.81 191 GLU A N 1
ATOM 1527 C CA . GLU A 1 191 ? -14.399 7.737 5.194 1.00 79.81 191 GLU A CA 1
ATOM 1528 C C . GLU A 1 191 ? -15.071 8.117 6.519 1.00 79.81 191 GLU A C 1
ATOM 1530 O O . GLU A 1 191 ? -15.057 9.307 6.895 1.00 79.81 191 GLU A O 1
#

Sequence (191 aa):
MHPGDVIEAALITEKSLSELELSIECEFPVIKTKTNTELFEKKFKEQSDSILNIKIDSLLIVADSVLFKPKRKILRTEILSSLQVAERVFKSFKQPRKVLVIFSDMIEESSIANFARRDVSGSLADEIIKKQKENGTLPDLKGVKVYVVGAAHSDTKKYNQIRNFWLNYFEHNGAVMEKQNYGAALIRFDE

Radius of gyration: 18.88 Å; chains: 1; bounding box: 48×35×51 Å

Foldseek 3Di:
DDAQDWDWDDDFAQCCQPPVDGLDTDGHHHDDDPDDDVVVVVVVVVVSVVVVVVSVVVVVVSCCCVPVVNPDDGPFGAPLSNLQVLLVVVVVGPDLAAEAEAEDLLQHCYPLDGLPPDQLDPCSLVVSLVVCVVVVSQGQCANYEYAYEQNDDPDPVSSVSSLSSVVSSCVSSNYHYDSQRDDNHNPDDDD

Secondary structure (DSSP, 8-state):
--TT-EEEEE---TTTTTS--EEEEEEPPP-------HHHHHHHHHHHHHHHHHHHHHHHHHHHHHHTS-SS------HHHHHHHHHHHHHH---S-EEEEEES----BSSS-BTTTS---TTHHHHHHHHHHHTT-S---TTEEEEEES---SSHHHHHHHHHHHHHHHHHTT-B--GGGEESS-S----

pLDDT: mean 83.91, std 11.75, range [52.0, 97.31]